Protein AF-A0A2S3Z6R8-F1 (afdb_monomer_lite)

Secondary structure (DSSP, 8-state):
--EEE-SSS-EEEEEE-TTT--EEEEEESSTTSS-EEEGGGGGGS-EE-GGGTTEEEETTEEEE-SSSSEEEEEE-SSS-EEEEETTSEEEEESSTTSS-PPPEE-TTEEEEEEETTEEEEEEES-TT-SEEEEEEE-TT--EE------EE----TT-EEEEE-TTS-EEEEETTEEEEESSTTSS--

Sequence (189 aa):
MAIYVADAAEMSMVTLDAVDCAPQLVTTFVAGDAWKAYPDRVTAEWYVDPATSNTVHTPVGDVVAPCVSVATLAAADNSSAAVLCIDASVVTTQDAGATWSAPAAVPGAAAIAATNEGFQVAVANPAGCVGISLVGVSQDGAVDATPRPCVDAIVGTGETALSASDDGMLWLWAGDRFARSADGGATWG

Radius of gyration: 16.3 Å; chains: 1; bounding box: 37×32×45 Å

Structure (mmCIF, N/CA/C/O backbone):
data_AF-A0A2S3Z6R8-F1
#
_entry.id   AF-A0A2S3Z6R8-F1
#
loop_
_atom_site.group_PDB
_atom_site.id
_atom_site.type_symbol
_atom_site.label_atom_id
_atom_site.label_alt_id
_atom_site.label_comp_id
_atom_site.label_asym_id
_atom_site.label_entity_id
_atom_site.label_seq_id
_atom_site.pdbx_PDB_ins_code
_atom_site.Cartn_x
_atom_site.Cartn_y
_atom_site.Cartn_z
_atom_site.occupancy
_atom_site.B_iso_or_equiv
_atom_site.auth_seq_id
_atom_site.auth_comp_id
_atom_site.auth_asym_id
_atom_site.auth_atom_id
_atom_site.pdbx_PDB_model_num
ATOM 1 N N . MET A 1 1 ? 4.816 -6.341 -4.403 1.00 55.88 1 MET A N 1
ATOM 2 C CA . MET A 1 1 ? 3.939 -6.592 -5.567 1.00 55.88 1 MET A CA 1
ATOM 3 C C . MET A 1 1 ? 3.014 -5.398 -5.693 1.00 55.88 1 MET A C 1
ATOM 5 O O . MET A 1 1 ? 2.341 -5.098 -4.718 1.00 55.88 1 MET A O 1
ATOM 9 N N . ALA A 1 2 ? 3.031 -4.705 -6.830 1.00 72.81 2 ALA A N 1
ATOM 10 C CA . ALA A 1 2 ? 2.123 -3.596 -7.109 1.00 72.81 2 ALA A CA 1
ATOM 11 C C . ALA A 1 2 ? 1.074 -4.062 -8.118 1.00 72.81 2 ALA A C 1
ATOM 13 O O . ALA A 1 2 ? 1.424 -4.679 -9.126 1.00 72.81 2 ALA A O 1
ATOM 14 N N . ILE A 1 3 ? -0.196 -3.824 -7.805 1.00 81.12 3 ILE A N 1
ATOM 15 C CA . ILE A 1 3 ? -1.347 -4.195 -8.625 1.00 81.12 3 ILE A CA 1
ATOM 16 C C . ILE A 1 3 ? -2.183 -2.938 -8.832 1.00 81.12 3 ILE A C 1
ATOM 18 O O . ILE A 1 3 ? -2.513 -2.256 -7.864 1.00 81.12 3 ILE A O 1
ATOM 22 N N . TYR A 1 4 ? -2.561 -2.684 -10.078 1.00 82.94 4 TYR A N 1
ATOM 23 C CA . TYR A 1 4 ? -3.460 -1.613 -10.476 1.00 82.94 4 TYR A CA 1
ATOM 24 C C . TYR A 1 4 ? -4.636 -2.200 -11.257 1.00 82.94 4 TYR A C 1
ATOM 26 O O . TYR A 1 4 ? -4.444 -2.942 -12.221 1.00 82.94 4 TYR A O 1
ATOM 34 N N . VAL A 1 5 ? -5.859 -1.883 -10.842 1.00 83.12 5 VAL A N 1
ATOM 35 C CA . VAL A 1 5 ? -7.086 -2.321 -11.516 1.00 83.12 5 VAL A CA 1
ATOM 36 C C . VAL A 1 5 ? -7.735 -1.088 -12.126 1.00 83.12 5 VAL A C 1
ATOM 38 O O . VAL A 1 5 ? -8.093 -0.170 -11.395 1.00 83.12 5 VAL A O 1
ATOM 41 N N . ALA A 1 6 ? -7.872 -1.067 -13.450 1.00 84.94 6 ALA A N 1
ATOM 42 C CA . ALA A 1 6 ? -8.540 0.028 -14.146 1.00 84.94 6 ALA A CA 1
ATOM 43 C C . ALA A 1 6 ? -10.053 -0.220 -14.207 1.00 84.94 6 ALA A C 1
ATOM 45 O O . ALA A 1 6 ? -10.848 0.658 -13.881 1.00 84.94 6 ALA A O 1
ATOM 46 N N . ASP A 1 7 ? -10.451 -1.436 -14.592 1.00 86.19 7 ASP A N 1
ATOM 47 C CA . ASP A 1 7 ? -11.844 -1.874 -14.624 1.00 86.19 7 ASP A CA 1
ATOM 48 C C . ASP A 1 7 ? -11.957 -3.413 -14.572 1.00 86.19 7 ASP A C 1
ATOM 50 O O . ASP A 1 7 ? -11.010 -4.122 -14.234 1.00 86.19 7 ASP A O 1
ATOM 54 N N . ALA A 1 8 ? -13.146 -3.952 -14.867 1.00 86.94 8 ALA A N 1
ATOM 55 C CA . ALA A 1 8 ? -13.414 -5.390 -14.815 1.00 86.94 8 ALA A CA 1
ATOM 56 C C . ALA A 1 8 ? -12.644 -6.222 -15.863 1.00 86.94 8 ALA A C 1
ATOM 58 O O . ALA A 1 8 ? -12.549 -7.441 -15.715 1.00 86.94 8 ALA A O 1
ATOM 59 N N . ALA A 1 9 ? -12.139 -5.603 -16.929 1.00 90.69 9 ALA A N 1
ATOM 60 C CA . ALA A 1 9 ? -11.399 -6.259 -18.002 1.00 90.69 9 ALA A CA 1
ATOM 61 C C . ALA A 1 9 ? -9.905 -5.901 -17.990 1.00 90.69 9 ALA A C 1
ATOM 63 O O . ALA A 1 9 ? -9.084 -6.744 -18.377 1.00 90.69 9 ALA A O 1
ATOM 64 N N . GLU A 1 10 ? -9.561 -4.689 -17.550 1.00 92.31 10 GLU A N 1
ATOM 65 C CA . GLU A 1 10 ? -8.201 -4.160 -17.549 1.00 92.31 10 GLU A CA 1
ATOM 66 C C . GLU A 1 10 ? -7.568 -4.093 -16.150 1.00 92.31 10 GLU A C 1
ATOM 68 O O . GLU A 1 10 ? -8.063 -3.446 -15.225 1.00 92.31 10 GLU A O 1
ATOM 73 N N . MET A 1 11 ? -6.411 -4.741 -16.022 1.00 92.81 11 MET A N 1
ATOM 74 C CA . MET A 1 11 ? -5.606 -4.790 -14.802 1.00 92.81 11 MET A CA 1
ATOM 75 C C . MET A 1 11 ? -4.131 -4.896 -15.173 1.00 92.81 11 MET A C 1
ATOM 77 O O . MET A 1 11 ? -3.769 -5.633 -16.092 1.00 92.81 11 MET A O 1
ATOM 81 N N . SER A 1 12 ? -3.280 -4.204 -14.422 1.00 92.56 12 SER A N 1
ATOM 82 C CA . SER A 1 12 ? -1.828 -4.276 -14.537 1.00 92.56 12 SER A CA 1
ATOM 83 C C . SER A 1 12 ? -1.184 -4.706 -13.223 1.00 92.56 12 SER A C 1
ATOM 85 O O . SER A 1 12 ? -1.697 -4.431 -12.139 1.00 92.56 12 SER A O 1
ATOM 87 N N . MET A 1 13 ? -0.045 -5.384 -13.308 1.00 92.62 13 MET A N 1
ATOM 88 C CA . MET A 1 13 ? 0.750 -5.763 -12.144 1.00 92.62 13 MET A CA 1
ATOM 89 C C . MET A 1 13 ? 2.241 -5.745 -12.459 1.00 92.62 13 MET A C 1
ATOM 91 O O . MET A 1 13 ? 2.654 -6.097 -13.565 1.00 92.62 13 MET A O 1
ATOM 95 N N . VAL A 1 14 ? 3.048 -5.351 -11.476 1.00 93.81 14 VAL A N 1
ATOM 96 C CA . VAL A 1 14 ? 4.508 -5.446 -11.563 1.00 93.81 14 VAL A CA 1
ATOM 97 C C . VAL A 1 14 ? 4.942 -6.850 -11.151 1.00 93.81 14 VAL A C 1
ATOM 99 O O . VAL A 1 14 ? 4.668 -7.294 -10.031 1.00 93.81 14 VAL A O 1
ATOM 102 N N . THR A 1 15 ? 5.632 -7.540 -12.055 1.00 93.00 15 THR A N 1
ATOM 103 C CA . THR A 1 15 ? 6.164 -8.897 -11.873 1.00 93.00 15 THR A CA 1
ATOM 104 C C . THR A 1 15 ? 7.656 -8.937 -12.183 1.00 93.00 15 THR A C 1
ATOM 106 O O . THR A 1 15 ? 8.213 -7.975 -12.703 1.00 93.00 15 THR A O 1
ATOM 109 N N . LEU A 1 16 ? 8.303 -10.066 -11.900 1.00 92.75 16 LEU A N 1
ATOM 110 C CA . LEU A 1 16 ? 9.662 -10.344 -12.364 1.00 92.75 16 LEU A CA 1
ATOM 111 C C . LEU A 1 16 ? 9.603 -11.233 -13.607 1.00 92.75 16 LEU A C 1
ATOM 113 O O . LEU A 1 16 ? 8.761 -12.131 -13.687 1.00 92.75 16 LEU A O 1
ATOM 117 N N . ASP A 1 17 ? 10.473 -10.982 -14.577 1.00 92.62 17 ASP A N 1
ATOM 118 C CA . ASP A 1 17 ? 10.659 -11.867 -15.722 1.00 92.62 17 ASP A CA 1
ATOM 119 C C . ASP A 1 17 ? 11.180 -13.248 -15.323 1.00 92.62 17 ASP A C 1
ATOM 121 O O . ASP A 1 17 ? 11.979 -13.401 -14.403 1.00 92.62 17 ASP A O 1
ATOM 125 N N . ALA A 1 18 ? 10.705 -14.276 -16.023 1.00 89.12 18 ALA A N 1
ATOM 126 C CA . ALA A 1 18 ? 11.029 -15.660 -15.700 1.00 89.12 18 ALA A CA 1
ATOM 127 C C . ALA A 1 18 ? 12.465 -16.060 -16.084 1.00 89.12 18 ALA A C 1
ATOM 129 O O . ALA A 1 18 ? 12.947 -17.092 -15.612 1.00 89.12 18 ALA A O 1
ATOM 130 N N . VAL A 1 19 ? 13.129 -15.304 -16.962 1.00 91.06 19 VAL A N 1
ATOM 131 C CA . VAL A 1 19 ? 14.466 -15.615 -17.482 1.00 91.06 19 VAL A CA 1
ATOM 132 C C . VAL A 1 19 ? 15.543 -14.854 -16.723 1.00 91.06 19 VAL A C 1
ATOM 134 O O . VAL A 1 19 ? 16.520 -15.467 -16.293 1.00 91.06 19 VAL A O 1
ATOM 137 N N . ASP A 1 20 ? 15.387 -13.540 -16.574 1.00 91.00 20 ASP A N 1
ATOM 138 C CA . ASP A 1 20 ? 16.417 -12.664 -16.000 1.00 91.00 20 ASP A CA 1
ATOM 139 C C . ASP A 1 20 ? 16.016 -11.998 -14.675 1.00 91.00 20 ASP A C 1
ATOM 141 O O . ASP A 1 20 ? 16.832 -11.290 -14.082 1.00 91.00 20 ASP A O 1
ATOM 145 N N . CYS A 1 21 ? 14.804 -12.268 -14.176 1.00 92.19 21 CYS A N 1
ATOM 146 C CA . CYS A 1 21 ? 14.237 -11.652 -12.977 1.00 92.19 21 CYS A CA 1
ATOM 147 C C . CYS A 1 21 ? 14.145 -10.119 -13.049 1.00 92.19 21 CYS A C 1
ATOM 149 O O . CYS A 1 21 ? 14.021 -9.481 -12.005 1.00 92.19 21 CYS A O 1
ATOM 151 N N . ALA A 1 22 ? 14.179 -9.513 -14.240 1.00 92.31 22 ALA A N 1
ATOM 152 C CA . ALA A 1 22 ? 13.995 -8.075 -14.378 1.00 92.31 22 ALA A CA 1
ATOM 153 C C . ALA A 1 22 ? 12.541 -7.682 -14.051 1.00 92.31 22 ALA A C 1
ATOM 155 O O . ALA A 1 22 ? 11.607 -8.372 -14.483 1.00 92.31 22 ALA A O 1
ATOM 156 N N . PRO A 1 23 ? 12.311 -6.577 -13.317 1.00 93.56 23 PRO A N 1
ATOM 157 C CA . PRO A 1 23 ? 10.972 -6.036 -13.130 1.00 93.56 23 PRO A CA 1
ATOM 158 C C . PRO A 1 23 ? 10.309 -5.702 -14.470 1.00 93.56 23 PRO A C 1
ATOM 160 O O . PRO A 1 23 ? 10.931 -5.136 -15.367 1.00 93.56 23 PRO A O 1
ATOM 163 N N . GLN A 1 24 ? 9.026 -6.022 -14.599 1.00 94.50 24 GLN A N 1
ATOM 164 C CA . GLN A 1 24 ? 8.210 -5.663 -15.754 1.00 94.50 24 GLN A CA 1
ATOM 165 C C . GLN A 1 24 ? 6.762 -5.410 -15.347 1.00 94.50 24 GLN A C 1
ATOM 167 O O . GLN A 1 24 ? 6.248 -6.027 -14.414 1.00 94.50 24 GLN A O 1
ATOM 172 N N . LEU A 1 25 ? 6.082 -4.535 -16.086 1.00 95.06 25 LEU A N 1
ATOM 173 C CA . LEU A 1 25 ? 4.636 -4.393 -15.996 1.00 95.06 25 LEU A CA 1
ATOM 174 C C . LEU A 1 25 ? 3.981 -5.411 -16.931 1.00 95.06 25 LEU A C 1
ATOM 176 O O . LEU A 1 25 ? 4.305 -5.457 -18.119 1.00 95.06 25 LEU A O 1
ATOM 180 N N . VAL A 1 26 ? 3.040 -6.201 -16.429 1.00 95.69 26 VAL A N 1
ATOM 181 C CA . VAL A 1 26 ? 2.172 -7.046 -17.256 1.00 95.69 26 VAL A CA 1
ATOM 182 C C . VAL A 1 26 ? 0.733 -6.576 -17.127 1.00 95.69 26 VAL A C 1
ATOM 184 O O . VAL A 1 26 ? 0.276 -6.256 -16.033 1.00 95.69 26 VAL A O 1
ATOM 187 N N . THR A 1 27 ? 0.015 -6.545 -18.245 1.00 95.25 27 THR 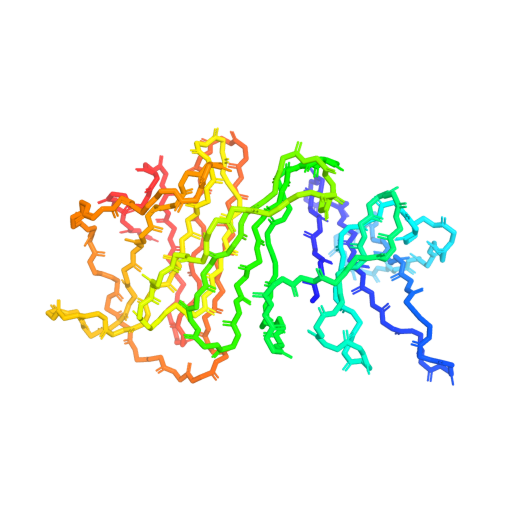A N 1
ATOM 188 C CA . THR A 1 27 ? -1.365 -6.054 -18.310 1.00 95.25 27 THR A CA 1
ATOM 189 C C . THR A 1 27 ? -2.255 -7.075 -19.004 1.00 95.25 27 THR A C 1
ATOM 191 O O . THR A 1 27 ? -1.878 -7.656 -20.029 1.00 95.25 27 THR A O 1
ATOM 194 N N . THR A 1 28 ? -3.450 -7.274 -18.460 1.00 95.31 28 THR A N 1
ATOM 195 C CA . THR A 1 28 ? -4.579 -7.925 -19.131 1.00 95.31 28 THR A CA 1
ATOM 196 C C . THR A 1 28 ? -5.554 -6.861 -19.621 1.00 95.31 28 THR A C 1
ATOM 198 O O . THR A 1 28 ? -5.743 -5.854 -18.953 1.00 95.31 28 THR A O 1
ATOM 201 N N . PHE A 1 29 ? -6.214 -7.128 -20.749 1.00 93.44 29 PHE A N 1
ATOM 202 C CA . PHE A 1 29 ? -7.373 -6.366 -21.247 1.00 93.44 29 PHE A CA 1
ATOM 203 C C . PHE A 1 29 ? -8.614 -7.261 -21.424 1.00 93.44 29 PHE A C 1
ATOM 205 O O . PHE A 1 29 ? -9.590 -6.880 -22.065 1.00 93.44 29 PHE A O 1
ATOM 212 N N . VAL A 1 30 ? -8.534 -8.500 -20.932 1.00 94.12 30 VAL A N 1
ATOM 213 C CA . VAL A 1 30 ? -9.538 -9.559 -21.093 1.00 94.12 30 VAL A CA 1
ATOM 214 C C . VAL A 1 30 ? -9.756 -10.307 -19.774 1.00 94.12 30 VAL A C 1
ATOM 216 O O . VAL A 1 30 ? -9.788 -11.531 -19.741 1.00 94.12 30 VAL A O 1
ATOM 219 N N . ALA A 1 31 ? -9.854 -9.565 -18.666 1.00 90.19 31 ALA A N 1
ATOM 220 C CA . ALA A 1 31 ? -10.185 -10.098 -17.338 1.00 90.19 31 ALA A CA 1
ATOM 221 C C . ALA A 1 31 ? -9.278 -11.257 -16.857 1.00 90.19 31 ALA A C 1
ATOM 223 O O . ALA A 1 31 ? -9.713 -12.148 -16.133 1.00 90.19 31 ALA A O 1
ATOM 224 N N . GLY A 1 32 ? -8.002 -11.244 -17.251 1.00 90.50 32 GLY A N 1
ATOM 225 C CA . GLY A 1 32 ? -6.991 -12.212 -16.829 1.00 90.50 32 GLY A CA 1
ATOM 226 C C . GLY A 1 32 ? -6.824 -13.423 -17.750 1.00 90.50 32 GLY A C 1
ATOM 227 O O . GLY A 1 32 ? -5.895 -14.200 -17.523 1.00 90.50 32 GLY A O 1
ATOM 228 N N . ASP A 1 33 ? -7.637 -13.565 -18.805 1.00 93.50 33 ASP A N 1
ATOM 229 C CA . ASP A 1 33 ? -7.542 -14.687 -19.759 1.00 93.50 33 ASP A CA 1
ATOM 230 C C . ASP A 1 33 ? -6.242 -14.664 -20.582 1.00 93.50 33 ASP A C 1
ATOM 232 O O . ASP A 1 33 ? -5.742 -15.704 -21.017 1.00 93.50 33 ASP A O 1
ATOM 236 N N . ALA A 1 34 ? -5.682 -13.474 -20.810 1.00 94.19 34 ALA A N 1
ATOM 237 C CA . ALA A 1 34 ? -4.421 -13.282 -21.509 1.00 94.19 34 ALA A CA 1
ATOM 238 C C . ALA A 1 34 ? -3.666 -12.070 -20.961 1.00 94.19 34 ALA A C 1
ATOM 240 O O . ALA A 1 34 ? -4.261 -11.061 -20.582 1.00 94.19 34 ALA A O 1
ATOM 241 N N . TRP A 1 35 ? -2.337 -12.164 -20.992 1.00 94.50 35 TRP A N 1
ATOM 242 C CA . TRP A 1 35 ? -1.432 -11.160 -20.445 1.00 94.50 35 TRP A CA 1
ATOM 243 C C . TRP A 1 35 ? -0.419 -10.723 -21.489 1.00 94.50 35 TRP A C 1
ATOM 245 O O . TRP A 1 35 ? 0.067 -11.527 -22.288 1.00 94.50 35 TRP A O 1
ATOM 255 N N . LYS A 1 36 ? -0.081 -9.438 -21.461 1.00 95.62 36 LYS A N 1
ATOM 256 C CA . LYS A 1 36 ? 0.970 -8.861 -22.287 1.00 95.62 36 LYS A CA 1
ATOM 257 C C . LYS A 1 36 ? 1.953 -8.088 -21.420 1.00 95.62 36 LYS A C 1
ATOM 259 O O . LYS A 1 36 ? 1.545 -7.304 -20.570 1.00 95.62 36 LYS A O 1
ATOM 264 N N . ALA A 1 37 ? 3.238 -8.301 -21.679 1.00 95.00 37 ALA A N 1
ATOM 265 C CA . ALA A 1 37 ? 4.321 -7.579 -21.034 1.00 95.00 37 ALA A CA 1
ATOM 266 C C . ALA A 1 37 ? 4.547 -6.197 -21.662 1.00 95.00 37 ALA A C 1
ATOM 268 O O . ALA A 1 37 ? 4.491 -6.028 -22.886 1.00 95.00 37 ALA A O 1
ATOM 269 N N . TYR A 1 38 ? 4.858 -5.234 -20.801 1.00 93.75 38 TYR A N 1
ATOM 270 C CA . TYR A 1 38 ? 5.246 -3.864 -21.109 1.00 93.75 38 TYR A CA 1
ATOM 271 C C . TYR A 1 38 ? 6.456 -3.458 -20.245 1.00 93.75 38 TYR A C 1
ATOM 273 O O . TYR A 1 38 ? 6.310 -2.619 -19.354 1.00 93.75 38 TYR A O 1
ATOM 281 N N . PRO A 1 39 ? 7.654 -4.026 -20.485 1.00 91.12 39 PRO A N 1
ATOM 282 C CA . PRO A 1 39 ? 8.836 -3.754 -19.661 1.00 91.12 39 PRO A CA 1
ATOM 283 C C . PRO A 1 39 ? 9.159 -2.259 -19.556 1.00 91.12 39 PRO A C 1
ATOM 285 O O . PRO A 1 39 ? 9.391 -1.758 -18.465 1.00 91.12 39 PRO A O 1
ATOM 288 N N . ASP A 1 40 ? 9.034 -1.516 -20.659 1.00 92.06 40 ASP A N 1
ATOM 289 C CA . ASP A 1 40 ? 9.305 -0.071 -20.699 1.00 92.06 40 ASP A CA 1
ATOM 290 C C . ASP A 1 40 ? 8.359 0.772 -19.823 1.00 92.06 40 ASP A C 1
ATOM 292 O O . ASP A 1 40 ? 8.631 1.944 -19.581 1.00 92.06 40 ASP A O 1
ATOM 296 N N . ARG A 1 41 ? 7.221 0.219 -19.378 1.00 92.50 41 ARG A N 1
ATOM 297 C CA . ARG A 1 41 ? 6.254 0.936 -18.530 1.00 92.50 41 ARG A CA 1
ATOM 298 C C . ARG A 1 41 ? 6.537 0.783 -17.042 1.00 92.50 41 ARG A C 1
ATOM 300 O O . ARG A 1 41 ? 6.052 1.597 -16.268 1.00 92.50 41 ARG A O 1
ATOM 307 N N . VAL A 1 42 ? 7.335 -0.212 -16.646 1.00 93.56 42 VAL A N 1
ATOM 308 C CA . VAL A 1 42 ? 7.620 -0.478 -15.228 1.00 93.56 42 VAL A CA 1
ATOM 309 C C . VAL A 1 42 ? 8.345 0.692 -14.554 1.00 93.56 42 VAL A C 1
ATOM 311 O O . VAL A 1 42 ? 8.209 0.884 -13.354 1.00 93.56 42 VAL A O 1
ATOM 314 N N . THR A 1 43 ? 9.057 1.515 -15.332 1.00 92.50 43 THR A N 1
ATOM 315 C CA . THR A 1 43 ? 9.844 2.655 -14.839 1.00 92.50 43 THR A CA 1
ATOM 316 C C . THR A 1 43 ? 9.006 3.805 -14.279 1.00 92.50 43 THR A C 1
ATOM 318 O O . THR A 1 43 ? 9.559 4.755 -13.738 1.00 92.50 43 THR A O 1
ATOM 321 N N . ALA A 1 44 ? 7.691 3.793 -14.511 1.00 91.81 44 ALA A N 1
ATOM 322 C CA . ALA A 1 44 ? 6.764 4.805 -14.010 1.00 91.81 44 ALA A CA 1
ATOM 323 C C . ALA A 1 44 ? 5.942 4.305 -12.810 1.00 91.81 44 ALA A C 1
ATOM 325 O O . ALA A 1 44 ? 5.079 5.033 -12.329 1.00 91.81 44 ALA A O 1
ATOM 326 N N . GLU A 1 45 ? 6.179 3.075 -12.352 1.00 94.06 45 GLU A N 1
ATOM 327 C CA . GLU A 1 45 ? 5.378 2.418 -11.322 1.00 94.06 45 GLU A CA 1
ATOM 328 C C . GLU A 1 45 ? 6.028 2.519 -9.943 1.00 94.06 45 GLU A C 1
ATOM 330 O O . GLU A 1 45 ? 7.235 2.692 -9.805 1.00 94.06 45 GLU A O 1
ATOM 335 N N . TRP A 1 46 ? 5.229 2.337 -8.897 1.00 9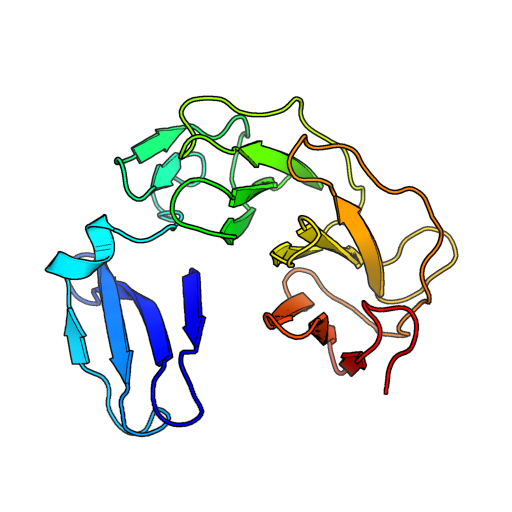6.00 46 TRP A N 1
ATOM 336 C CA . TRP A 1 46 ? 5.757 2.098 -7.558 1.00 96.00 46 TRP A CA 1
ATOM 337 C C . TRP A 1 46 ? 5.949 0.603 -7.337 1.00 96.00 46 TRP A C 1
ATOM 339 O O . TRP A 1 46 ? 4.993 -0.162 -7.450 1.00 96.00 46 TRP A O 1
ATOM 349 N N . TYR A 1 47 ? 7.148 0.156 -6.967 1.00 95.25 47 TYR A N 1
ATOM 350 C CA . TYR A 1 47 ? 7.360 -1.234 -6.555 1.00 95.25 47 TYR A CA 1
ATOM 351 C C . TYR A 1 47 ? 8.565 -1.393 -5.625 1.00 95.25 47 TYR A C 1
ATOM 353 O O . TYR A 1 47 ? 9.381 -0.496 -5.463 1.00 95.25 47 TYR A O 1
ATOM 361 N N . VAL A 1 48 ? 8.672 -2.563 -4.999 1.00 94.50 48 VAL A N 1
ATOM 362 C CA . VAL A 1 48 ? 9.864 -2.983 -4.249 1.00 94.50 48 VAL A CA 1
ATOM 363 C C . VAL A 1 48 ? 10.435 -4.193 -4.963 1.00 94.50 48 VAL A C 1
ATOM 365 O O . VAL A 1 48 ? 9.705 -5.161 -5.196 1.00 94.50 48 VAL A O 1
ATOM 368 N N . ASP A 1 49 ? 11.717 -4.130 -5.307 1.00 89.81 49 ASP A N 1
ATOM 369 C CA . ASP A 1 49 ? 12.457 -5.281 -5.808 1.00 89.81 49 ASP A CA 1
ATOM 370 C C . ASP A 1 49 ? 12.868 -6.166 -4.614 1.00 89.81 49 ASP A C 1
ATOM 372 O O . ASP A 1 49 ? 13.560 -5.695 -3.705 1.00 89.81 49 ASP A O 1
ATOM 376 N N . PRO A 1 50 ? 12.461 -7.449 -4.571 1.00 88.25 50 PRO A N 1
ATOM 377 C CA . PRO A 1 50 ? 12.872 -8.366 -3.510 1.00 88.25 50 PRO A CA 1
ATOM 378 C C . PRO A 1 50 ? 14.394 -8.522 -3.360 1.00 88.25 50 PRO A C 1
ATOM 380 O O . PRO A 1 50 ? 14.854 -8.883 -2.276 1.00 88.25 50 PRO A O 1
ATOM 383 N N . ALA A 1 51 ? 15.182 -8.263 -4.410 1.00 90.69 51 ALA A N 1
ATOM 384 C CA . ALA A 1 51 ? 16.644 -8.305 -4.359 1.00 90.69 51 ALA A CA 1
ATOM 385 C C . ALA A 1 51 ? 17.254 -7.125 -3.578 1.00 90.69 51 ALA A C 1
ATOM 387 O O . ALA A 1 51 ? 18.356 -7.249 -3.038 1.00 90.69 51 ALA A O 1
ATOM 388 N N . THR A 1 52 ? 16.540 -6.001 -3.480 1.00 93.06 52 THR A N 1
ATOM 389 C CA . THR A 1 52 ? 16.935 -4.782 -2.758 1.00 93.06 52 THR A CA 1
ATOM 390 C C . THR A 1 52 ? 15.797 -4.317 -1.851 1.00 93.06 52 THR A C 1
ATOM 392 O O . THR A 1 52 ? 15.277 -3.213 -1.971 1.00 93.06 52 THR A O 1
ATOM 395 N N . SER A 1 53 ? 15.416 -5.165 -0.893 1.00 93.94 53 SER A N 1
ATOM 396 C CA . SER A 1 53 ? 14.165 -5.029 -0.133 1.00 93.94 53 SER A CA 1
ATOM 397 C C . SER A 1 53 ? 13.996 -3.749 0.699 1.00 93.94 53 SER A C 1
ATOM 399 O O . SER A 1 53 ? 12.906 -3.508 1.205 1.00 93.94 53 SER A O 1
ATOM 401 N N . ASN A 1 54 ? 15.026 -2.918 0.872 1.00 95.56 54 ASN A N 1
ATOM 402 C CA . ASN A 1 54 ? 14.942 -1.604 1.528 1.00 95.56 54 ASN A CA 1
ATOM 403 C C . ASN A 1 54 ? 14.843 -0.421 0.544 1.00 95.56 54 ASN A C 1
ATOM 405 O O . ASN A 1 54 ? 14.817 0.736 0.964 1.00 95.56 54 ASN A O 1
ATOM 409 N N . THR A 1 55 ? 14.837 -0.702 -0.756 1.00 95.69 55 THR A N 1
ATOM 410 C CA . THR A 1 55 ? 14.754 0.279 -1.834 1.00 95.69 55 THR A CA 1
ATOM 411 C C . THR A 1 55 ? 13.387 0.176 -2.494 1.00 95.69 55 THR A C 1
ATOM 413 O O . THR A 1 55 ? 12.886 -0.913 -2.776 1.00 95.69 55 THR A O 1
ATOM 416 N N . VAL A 1 56 ? 12.774 1.330 -2.717 1.00 96.00 56 VAL A N 1
ATOM 417 C CA . VAL A 1 56 ? 11.499 1.471 -3.412 1.00 96.00 56 VAL A CA 1
ATOM 418 C C . VAL A 1 56 ? 11.795 2.086 -4.770 1.00 96.00 56 VAL A C 1
ATOM 420 O O . VAL A 1 56 ? 12.427 3.140 -4.847 1.00 96.00 56 VAL A O 1
ATOM 423 N N . HIS A 1 57 ? 11.342 1.435 -5.834 1.00 96.75 57 HIS A N 1
ATOM 424 C CA . HIS A 1 57 ? 11.247 2.075 -7.132 1.00 96.75 57 HIS A CA 1
ATOM 425 C C . HIS A 1 57 ? 10.057 3.028 -7.122 1.00 96.75 57 HIS A C 1
ATOM 427 O O . HIS A 1 57 ? 8.958 2.658 -6.698 1.00 96.75 57 HIS A O 1
ATOM 433 N N . THR A 1 58 ? 10.295 4.250 -7.574 1.00 96.12 58 THR A N 1
ATOM 434 C CA . THR A 1 58 ? 9.298 5.314 -7.674 1.00 96.12 58 THR A CA 1
ATOM 435 C C . THR A 1 58 ? 9.214 5.792 -9.122 1.00 96.12 58 THR A C 1
ATOM 437 O O . THR A 1 58 ? 10.154 5.568 -9.891 1.00 96.12 58 THR A O 1
ATOM 440 N N . PRO A 1 59 ? 8.183 6.572 -9.490 1.00 94.94 59 PRO A N 1
ATOM 441 C CA . PRO A 1 59 ? 8.093 7.173 -10.822 1.00 94.94 59 PRO A CA 1
ATOM 442 C C . PRO A 1 59 ? 9.255 8.116 -11.188 1.00 94.94 59 PRO A C 1
ATOM 444 O O . PRO A 1 59 ? 9.367 8.530 -12.343 1.00 94.94 59 PRO A O 1
ATOM 447 N N . VAL A 1 60 ? 10.109 8.491 -10.225 1.00 95.25 60 VAL A N 1
ATOM 448 C CA . VAL A 1 60 ? 11.312 9.314 -10.448 1.00 95.25 60 VAL A CA 1
ATOM 449 C C . VAL A 1 60 ? 12.624 8.537 -10.269 1.00 95.25 60 VAL A C 1
ATOM 451 O O . VAL A 1 60 ? 13.700 9.125 -10.396 1.00 95.25 60 VAL A O 1
ATOM 454 N N . GLY A 1 61 ? 12.552 7.226 -10.018 1.00 95.19 61 GLY A N 1
ATOM 455 C CA . GLY A 1 61 ? 13.692 6.328 -9.840 1.00 95.19 61 GLY A CA 1
ATOM 456 C C . GLY A 1 61 ? 13.747 5.657 -8.466 1.00 95.19 61 GLY A C 1
ATOM 457 O O . GLY A 1 61 ? 12.822 5.749 -7.661 1.00 95.19 61 GLY A O 1
ATOM 458 N N . ASP A 1 62 ? 14.852 4.963 -8.207 1.00 96.62 62 ASP A N 1
ATOM 459 C CA . ASP A 1 62 ? 15.049 4.198 -6.976 1.00 96.62 62 ASP A CA 1
ATOM 460 C C . ASP A 1 62 ? 15.418 5.097 -5.793 1.00 96.62 62 ASP A C 1
ATOM 462 O O . ASP A 1 62 ? 16.342 5.914 -5.869 1.00 96.62 62 ASP A O 1
ATOM 466 N N . VAL A 1 63 ? 14.739 4.895 -4.665 1.00 97.19 63 VAL A N 1
ATOM 467 C CA . VAL A 1 63 ? 14.996 5.603 -3.407 1.00 97.19 63 VAL A CA 1
ATOM 468 C C . VAL A 1 63 ? 15.078 4.621 -2.244 1.00 97.19 63 VAL A C 1
ATOM 470 O O . VAL A 1 63 ? 14.353 3.628 -2.179 1.00 97.19 63 VAL A O 1
ATOM 473 N N . VAL A 1 64 ? 15.955 4.902 -1.283 1.00 97.25 64 VAL A N 1
ATOM 474 C CA . VAL A 1 64 ? 16.043 4.107 -0.053 1.00 97.25 64 VAL A CA 1
ATOM 475 C C . VAL A 1 64 ? 14.924 4.546 0.887 1.00 97.25 64 VAL A C 1
ATOM 477 O O . VAL A 1 64 ? 14.895 5.701 1.315 1.00 97.25 64 VAL A O 1
ATOM 480 N N . ALA A 1 65 ? 14.020 3.629 1.228 1.00 95.94 65 ALA A N 1
ATOM 481 C CA . ALA A 1 65 ? 13.021 3.881 2.257 1.00 95.94 65 ALA A CA 1
ATOM 482 C C . ALA A 1 65 ? 13.692 3.883 3.644 1.00 95.94 65 ALA A C 1
ATOM 484 O O . ALA A 1 65 ? 14.653 3.139 3.864 1.00 95.94 65 ALA A O 1
ATOM 485 N N . PRO A 1 66 ? 13.198 4.668 4.617 1.00 95.69 66 PRO A N 1
ATOM 486 C CA . PRO A 1 66 ? 13.754 4.743 5.971 1.00 95.69 66 PRO A CA 1
ATOM 487 C C . PRO A 1 66 ? 13.364 3.513 6.814 1.00 95.69 66 PRO A C 1
ATOM 489 O O . PRO A 1 66 ? 12.774 3.623 7.886 1.00 95.69 66 PRO A O 1
ATOM 492 N N . CYS A 1 67 ? 13.692 2.323 6.314 1.00 94.50 67 CYS A N 1
ATOM 493 C CA . CYS A 1 67 ? 13.382 1.028 6.898 1.00 94.50 67 CYS A CA 1
ATOM 494 C C . CYS A 1 67 ? 14.512 0.027 6.624 1.00 94.50 67 CYS A C 1
ATOM 496 O O . CYS A 1 67 ? 15.259 0.160 5.654 1.00 94.50 67 CYS A O 1
ATOM 498 N N . VAL A 1 68 ? 14.640 -1.000 7.468 1.00 94.69 68 VAL A N 1
ATOM 499 C CA . VAL A 1 68 ? 15.598 -2.095 7.219 1.00 94.69 68 VAL A CA 1
ATOM 500 C C . VAL A 1 68 ? 15.153 -2.950 6.032 1.00 94.69 68 VAL A C 1
ATOM 502 O O . VAL A 1 68 ? 15.986 -3.440 5.279 1.00 94.69 68 VAL A O 1
ATOM 505 N N . SER A 1 69 ? 13.842 -3.141 5.884 1.00 96.31 69 SER A N 1
ATOM 506 C CA . SER A 1 69 ? 13.221 -3.864 4.781 1.00 96.31 69 SER A CA 1
ATOM 507 C C . SER A 1 69 ? 11.761 -3.441 4.668 1.00 96.31 69 SER A C 1
ATOM 509 O O . SER A 1 69 ? 11.050 -3.366 5.676 1.00 96.31 69 SER A O 1
ATOM 511 N N . VAL A 1 70 ? 11.314 -3.223 3.440 1.00 96.88 70 VAL A N 1
ATOM 512 C CA . VAL A 1 70 ? 9.923 -2.975 3.083 1.00 96.88 70 VAL A CA 1
ATOM 513 C C . VAL A 1 70 ? 9.186 -4.309 3.060 1.00 96.88 70 VAL A C 1
ATOM 515 O O . VAL A 1 70 ? 9.637 -5.263 2.427 1.00 96.88 70 VAL A O 1
ATOM 518 N N . ALA A 1 71 ? 8.060 -4.387 3.765 1.00 94.44 71 ALA A N 1
ATOM 519 C CA . ALA A 1 71 ? 7.148 -5.522 3.679 1.00 94.44 71 ALA A CA 1
ATOM 520 C C . ALA A 1 71 ? 6.198 -5.358 2.484 1.00 94.44 71 ALA A C 1
ATOM 522 O O . ALA A 1 71 ? 6.009 -6.287 1.701 1.00 94.44 71 ALA A O 1
ATOM 523 N N . THR A 1 72 ? 5.617 -4.167 2.326 1.00 94.38 72 THR A N 1
ATOM 524 C CA . THR A 1 72 ? 4.781 -3.793 1.178 1.00 94.38 72 THR A CA 1
ATOM 525 C C . THR A 1 72 ? 4.645 -2.266 1.092 1.00 94.38 72 THR A C 1
ATOM 527 O O . THR A 1 72 ? 5.102 -1.547 1.982 1.00 94.38 72 THR A O 1
ATOM 530 N N . LEU A 1 73 ? 4.009 -1.760 0.037 1.00 96.12 73 LEU A N 1
ATOM 531 C CA . LEU A 1 73 ? 3.706 -0.341 -0.142 1.00 96.12 73 LEU A CA 1
ATOM 532 C C . LEU A 1 73 ? 2.270 -0.139 -0.627 1.00 96.12 73 LEU A C 1
ATOM 534 O O . LEU A 1 73 ? 1.675 -1.038 -1.220 1.00 96.12 73 LEU A O 1
ATOM 538 N N . ALA A 1 74 ? 1.755 1.064 -0.410 1.00 96.50 74 ALA A N 1
ATOM 539 C CA . ALA A 1 74 ? 0.523 1.564 -0.992 1.00 96.50 74 ALA A CA 1
ATOM 540 C C . ALA A 1 74 ? 0.814 2.890 -1.699 1.00 96.50 74 ALA A C 1
ATOM 542 O O . ALA A 1 74 ? 1.123 3.887 -1.046 1.00 96.50 74 ALA A O 1
ATOM 543 N N . ALA A 1 75 ? 0.725 2.897 -3.026 1.00 95.31 75 ALA A N 1
ATOM 544 C CA . ALA A 1 75 ? 0.807 4.119 -3.815 1.00 95.31 75 ALA A CA 1
ATOM 545 C C . ALA A 1 75 ? -0.574 4.778 -3.872 1.00 95.31 75 ALA A C 1
ATOM 547 O O . ALA A 1 75 ? -1.558 4.108 -4.183 1.00 95.31 75 ALA A O 1
ATOM 548 N N . ALA A 1 76 ? -0.640 6.068 -3.552 1.00 94.06 76 ALA A N 1
ATOM 549 C CA . ALA A 1 76 ? -1.843 6.879 -3.727 1.00 94.06 76 ALA A CA 1
ATOM 550 C C . ALA A 1 76 ? -1.833 7.575 -5.096 1.00 94.06 76 ALA A C 1
ATOM 552 O O . ALA A 1 76 ? -2.851 7.622 -5.777 1.00 94.06 76 ALA A O 1
ATOM 553 N N . ASP A 1 77 ? -0.671 8.079 -5.515 1.00 93.44 77 ASP A N 1
ATOM 554 C CA . ASP A 1 77 ? -0.459 8.700 -6.822 1.00 93.44 77 ASP A CA 1
ATOM 555 C C . ASP A 1 77 ? 1.038 8.660 -7.206 1.00 93.44 77 ASP A C 1
ATOM 557 O O . ASP A 1 77 ? 1.840 7.963 -6.583 1.00 93.44 77 ASP A O 1
ATOM 561 N N . ASN A 1 78 ? 1.445 9.401 -8.243 1.00 94.94 78 ASN A N 1
ATOM 562 C CA . ASN A 1 78 ? 2.837 9.416 -8.720 1.00 94.94 78 ASN A CA 1
ATOM 563 C C . ASN A 1 78 ? 3.838 10.082 -7.752 1.00 94.94 78 ASN A C 1
ATOM 565 O O . ASN A 1 78 ? 5.047 9.967 -7.940 1.00 94.94 78 ASN A O 1
ATOM 569 N N . SER A 1 79 ? 3.352 10.806 -6.750 1.00 96.25 79 SER A N 1
ATOM 570 C CA . SER A 1 79 ? 4.131 11.522 -5.737 1.00 96.25 79 SER A CA 1
ATOM 571 C C . SER A 1 79 ? 3.904 10.993 -4.323 1.00 96.25 79 SER A C 1
ATOM 573 O O . SER A 1 79 ? 4.825 11.029 -3.509 1.00 96.25 79 SER A O 1
ATOM 575 N N . SER A 1 80 ? 2.715 10.468 -4.041 1.00 97.06 80 SER A N 1
ATOM 576 C CA . SER A 1 80 ? 2.292 10.092 -2.700 1.00 97.06 80 SER A CA 1
ATOM 577 C C . SER A 1 80 ? 2.238 8.581 -2.533 1.00 97.06 80 SER A C 1
ATOM 579 O O . SER A 1 80 ? 1.556 7.879 -3.283 1.00 97.06 80 SER A O 1
ATOM 581 N N . ALA A 1 81 ? 2.912 8.074 -1.505 1.00 97.56 81 ALA A N 1
ATOM 582 C CA . ALA A 1 81 ? 2.887 6.661 -1.151 1.00 97.56 81 ALA A CA 1
ATOM 583 C C . ALA A 1 81 ? 3.150 6.452 0.344 1.00 97.56 81 ALA A C 1
ATOM 585 O O . ALA A 1 81 ? 3.765 7.284 1.015 1.00 97.56 81 ALA A O 1
ATOM 586 N N . ALA A 1 82 ? 2.722 5.301 0.850 1.00 98.06 82 ALA A N 1
ATOM 587 C CA . ALA A 1 82 ? 3.106 4.793 2.155 1.00 98.06 82 ALA A CA 1
ATOM 588 C C . ALA A 1 82 ? 3.834 3.462 2.014 1.00 98.06 82 ALA A C 1
ATOM 590 O O . ALA A 1 82 ? 3.478 2.610 1.200 1.00 98.06 82 ALA A O 1
ATOM 591 N N . VAL A 1 83 ? 4.837 3.270 2.855 1.00 97.81 83 VAL A N 1
ATOM 592 C CA . VAL A 1 83 ? 5.617 2.045 2.966 1.00 97.81 83 VAL A CA 1
ATOM 593 C C . VAL A 1 83 ? 5.324 1.427 4.323 1.00 97.81 83 VAL A C 1
ATOM 595 O O . VAL A 1 83 ? 5.453 2.092 5.351 1.00 97.81 83 VAL A O 1
ATOM 598 N N . LEU A 1 84 ? 4.945 0.148 4.317 1.00 97.75 84 LEU A N 1
ATOM 599 C CA . LEU A 1 84 ? 4.876 -0.680 5.514 1.00 97.75 84 LEU A CA 1
ATOM 600 C C . LEU A 1 84 ? 6.196 -1.437 5.656 1.00 97.75 84 LEU A C 1
ATOM 602 O O . LEU A 1 84 ? 6.560 -2.262 4.813 1.00 97.75 84 LEU A O 1
ATOM 606 N N . CYS A 1 85 ? 6.907 -1.158 6.736 1.00 97.31 85 CYS A N 1
ATOM 607 C CA . CYS A 1 85 ? 8.177 -1.770 7.086 1.00 97.31 85 CYS A CA 1
ATOM 608 C C . CYS A 1 85 ? 7.966 -3.131 7.765 1.00 97.31 85 CYS A C 1
ATOM 610 O O . CYS A 1 85 ? 6.940 -3.378 8.401 1.00 97.31 85 CYS A O 1
ATOM 612 N N . ILE A 1 86 ? 8.973 -4.006 7.709 1.00 95.44 86 ILE A N 1
ATOM 613 C CA . ILE A 1 86 ? 8.911 -5.327 8.363 1.00 95.44 86 ILE A CA 1
ATOM 614 C C . ILE A 1 86 ? 8.829 -5.254 9.901 1.00 95.44 86 ILE A C 1
ATOM 616 O O . ILE A 1 86 ? 8.409 -6.210 10.546 1.00 95.44 86 ILE A O 1
ATOM 620 N N . ASP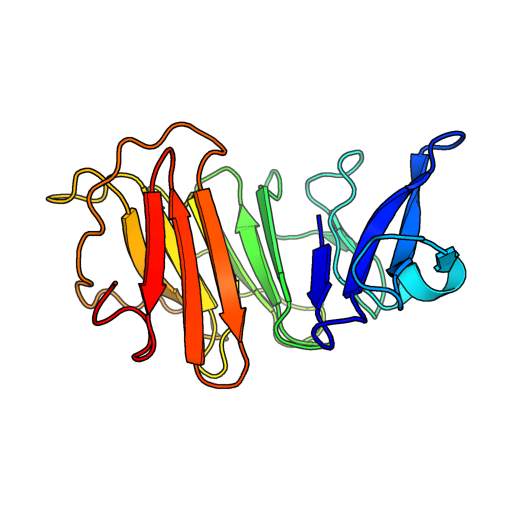 A 1 87 ? 9.216 -4.123 10.496 1.00 95.56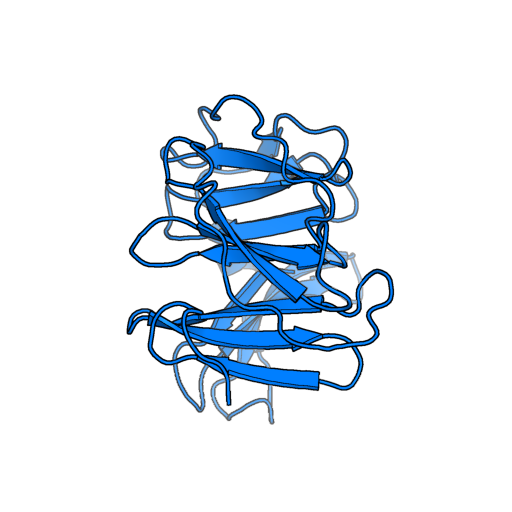 87 ASP A N 1
ATOM 621 C CA . ASP A 1 87 ? 9.109 -3.848 11.934 1.00 95.56 87 ASP A CA 1
ATOM 622 C C . ASP A 1 87 ? 7.745 -3.259 12.345 1.00 95.56 87 ASP A C 1
ATOM 624 O O . ASP A 1 87 ? 7.583 -2.805 13.478 1.00 95.56 87 ASP A O 1
ATOM 628 N N . ALA A 1 88 ? 6.764 -3.286 11.434 1.00 96.38 88 ALA A N 1
ATOM 629 C CA . ALA A 1 88 ? 5.424 -2.726 11.598 1.00 96.38 88 ALA A CA 1
ATOM 630 C C . ALA A 1 88 ? 5.391 -1.196 11.792 1.00 96.38 88 ALA A C 1
ATOM 632 O O . ALA A 1 88 ? 4.413 -0.647 12.309 1.00 96.38 88 ALA A O 1
ATOM 633 N N . SER A 1 89 ? 6.442 -0.487 11.371 1.00 97.69 89 SER A N 1
ATOM 634 C CA . SER A 1 89 ? 6.378 0.961 11.178 1.00 97.69 89 SER A CA 1
ATOM 635 C C . SER A 1 89 ? 5.826 1.322 9.796 1.00 97.69 89 SER A C 1
ATOM 637 O O . SER A 1 89 ? 5.991 0.583 8.826 1.00 97.69 89 SER A O 1
ATOM 639 N N . VAL A 1 90 ? 5.157 2.468 9.712 1.00 98.25 90 VAL A N 1
ATOM 640 C CA . VAL A 1 90 ? 4.685 3.066 8.463 1.00 98.25 90 VAL A CA 1
ATOM 641 C C . VAL A 1 90 ? 5.402 4.389 8.252 1.00 98.25 90 VAL A C 1
ATOM 643 O O . VAL A 1 90 ? 5.519 5.200 9.173 1.00 98.25 90 VAL A O 1
ATOM 646 N N . VAL A 1 91 ? 5.885 4.605 7.036 1.00 98.38 91 VAL A N 1
ATOM 647 C CA . VAL A 1 91 ? 6.501 5.863 6.598 1.00 98.38 91 VAL A CA 1
ATOM 648 C C . VAL A 1 91 ? 5.812 6.322 5.327 1.00 98.38 91 VAL A C 1
ATOM 650 O O . VAL A 1 91 ? 5.410 5.505 4.500 1.00 98.38 91 VAL A O 1
ATOM 653 N N . THR A 1 92 ? 5.644 7.629 5.186 1.00 98.44 92 THR A N 1
ATOM 654 C CA . THR A 1 92 ? 4.887 8.233 4.086 1.00 98.44 92 THR A CA 1
ATOM 655 C C . THR A 1 92 ? 5.756 9.221 3.327 1.00 98.44 92 THR A C 1
ATOM 657 O O . THR A 1 92 ? 6.703 9.779 3.885 1.00 98.44 92 THR A O 1
ATOM 660 N N . THR A 1 93 ? 5.448 9.417 2.054 1.00 98.31 93 THR A N 1
ATOM 661 C CA . THR A 1 93 ? 6.049 10.435 1.194 1.00 98.31 93 THR A CA 1
ATOM 662 C C . THR A 1 93 ? 4.953 11.114 0.381 1.00 98.31 93 THR A C 1
ATOM 664 O O . THR A 1 93 ? 3.917 10.504 0.110 1.00 98.31 93 THR A O 1
ATOM 667 N N . GLN A 1 94 ? 5.192 12.372 0.016 1.00 97.75 94 GLN A N 1
ATOM 668 C CA . GLN A 1 94 ? 4.343 13.198 -0.852 1.00 97.75 94 GLN A CA 1
ATOM 669 C C . GLN A 1 94 ? 5.162 13.816 -2.007 1.00 97.75 94 GLN A C 1
ATOM 671 O O . GLN A 1 94 ? 4.701 14.717 -2.703 1.00 97.75 94 GLN A O 1
ATOM 676 N N . ASP A 1 95 ? 6.410 13.375 -2.191 1.00 97.31 95 ASP A N 1
ATOM 677 C CA . ASP A 1 95 ? 7.365 13.915 -3.163 1.00 97.31 95 ASP A CA 1
ATOM 678 C C . ASP A 1 95 ? 8.173 12.811 -3.865 1.00 97.31 95 ASP A C 1
ATOM 680 O O . ASP A 1 95 ? 9.362 12.959 -4.152 1.00 97.31 95 ASP A O 1
ATOM 684 N N . ALA A 1 96 ? 7.500 11.695 -4.155 1.00 96.94 96 ALA A N 1
ATOM 685 C CA . ALA A 1 96 ? 8.056 10.520 -4.819 1.00 96.94 96 ALA A CA 1
ATOM 686 C C . ALA A 1 96 ? 9.282 9.938 -4.085 1.00 96.94 96 ALA A C 1
ATOM 688 O O . ALA A 1 96 ? 10.243 9.477 -4.696 1.00 96.94 96 ALA A O 1
ATOM 689 N N . GLY A 1 97 ? 9.254 9.977 -2.750 1.00 96.75 97 GLY A N 1
ATOM 690 C CA . GLY A 1 97 ? 10.287 9.420 -1.881 1.00 96.75 97 GLY A CA 1
ATOM 691 C C . GLY A 1 97 ? 11.546 10.276 -1.744 1.00 96.75 97 GLY A C 1
ATOM 692 O O . GLY A 1 97 ? 12.534 9.797 -1.180 1.00 96.75 97 GLY A O 1
ATOM 693 N N . ALA A 1 98 ? 11.532 11.527 -2.222 1.00 97.12 98 ALA A N 1
ATOM 694 C CA . ALA A 1 98 ? 12.625 12.470 -1.985 1.00 97.12 98 ALA A CA 1
ATOM 695 C C . ALA A 1 98 ? 12.739 12.831 -0.494 1.00 97.12 98 ALA A C 1
ATOM 697 O O . ALA A 1 98 ? 13.847 12.972 0.034 1.00 97.12 98 ALA A O 1
ATOM 698 N N . THR A 1 99 ? 11.607 12.918 0.202 1.00 97.31 99 THR A N 1
ATOM 699 C CA . THR A 1 99 ? 11.515 13.014 1.654 1.00 97.31 99 THR A CA 1
ATOM 700 C C . THR A 1 99 ? 10.505 12.012 2.207 1.00 97.31 99 THR A C 1
ATOM 702 O O . THR A 1 99 ? 9.572 11.571 1.534 1.00 97.31 99 THR A O 1
ATOM 705 N N . TRP A 1 100 ? 10.724 11.632 3.465 1.00 98.00 100 TRP A N 1
ATOM 706 C CA . TRP A 1 100 ? 9.883 10.687 4.189 1.00 98.00 100 TRP A CA 1
ATOM 707 C C . TRP A 1 100 ? 9.466 11.271 5.535 1.00 98.00 100 TRP A C 1
ATOM 709 O O . TRP A 1 100 ? 10.244 11.980 6.182 1.00 98.00 100 TRP A O 1
ATOM 719 N N . SER A 1 101 ? 8.255 10.939 5.976 1.00 97.94 101 SER A N 1
ATOM 720 C CA . SER A 1 101 ? 7.778 11.245 7.323 1.00 97.94 101 SER A CA 1
ATOM 721 C C . SER A 1 101 ? 8.622 10.547 8.395 1.00 97.94 101 SER A C 1
ATOM 723 O O . SER A 1 101 ? 9.366 9.598 8.132 1.00 97.94 101 SER A O 1
ATOM 725 N N . ALA A 1 102 ? 8.456 10.972 9.649 1.00 96.50 102 ALA A N 1
ATOM 726 C CA . ALA A 1 102 ? 8.925 10.166 10.770 1.00 96.50 102 ALA A CA 1
ATOM 727 C C . ALA A 1 102 ? 8.221 8.787 10.762 1.00 96.50 102 ALA A C 1
ATOM 729 O O . ALA A 1 102 ? 7.040 8.725 10.403 1.00 96.50 102 ALA A O 1
ATOM 730 N N . PRO A 1 103 ? 8.903 7.697 11.165 1.00 97.06 103 PRO A N 1
ATOM 731 C CA . PRO A 1 103 ? 8.275 6.385 11.272 1.00 97.06 103 PRO A CA 1
ATOM 732 C C . PRO A 1 103 ? 7.164 6.369 12.320 1.00 97.06 103 PRO A C 1
ATOM 734 O O . PRO A 1 103 ? 7.383 6.689 13.491 1.00 97.06 103 PRO A O 1
ATOM 737 N N . ALA A 1 104 ? 5.976 5.952 11.898 1.00 97.38 104 ALA A N 1
ATOM 738 C CA . ALA A 1 104 ? 4.816 5.767 12.748 1.00 97.38 104 ALA A CA 1
ATOM 739 C C . ALA A 1 104 ? 4.676 4.290 13.128 1.00 97.38 104 ALA A C 1
ATOM 741 O O . ALA A 1 104 ? 4.511 3.436 12.263 1.00 97.38 104 ALA A O 1
ATOM 742 N N . ALA A 1 105 ? 4.743 3.965 14.419 1.00 96.50 105 ALA A N 1
ATOM 743 C CA . ALA A 1 105 ? 4.590 2.586 14.874 1.00 96.50 105 ALA A CA 1
ATOM 744 C C . ALA A 1 105 ? 3.117 2.152 14.827 1.00 96.50 105 ALA A C 1
ATOM 746 O O . ALA A 1 105 ? 2.274 2.757 15.491 1.00 96.50 105 ALA A O 1
ATOM 747 N N . VAL A 1 106 ? 2.825 1.064 14.110 1.00 96.31 106 VAL A N 1
ATOM 748 C CA . VAL A 1 106 ? 1.495 0.443 14.050 1.00 96.31 106 VAL A CA 1
ATOM 749 C C . VAL A 1 106 ? 1.638 -1.044 14.405 1.00 96.31 106 VAL A C 1
ATOM 751 O O . VAL A 1 106 ? 1.708 -1.897 13.521 1.00 96.31 106 VAL A O 1
ATOM 754 N N . PRO A 1 107 ? 1.742 -1.393 15.703 1.00 94.06 107 PRO A N 1
ATOM 755 C CA . PRO A 1 107 ? 1.993 -2.768 16.126 1.00 94.06 107 PRO A CA 1
ATOM 756 C C . PRO A 1 107 ? 0.966 -3.746 15.550 1.00 94.06 107 PRO A C 1
ATOM 758 O O . PRO A 1 107 ? -0.233 -3.546 15.714 1.00 94.06 107 PRO A O 1
ATOM 761 N N . GLY A 1 108 ? 1.444 -4.810 14.902 1.00 94.44 108 GLY A N 1
ATOM 762 C CA . GLY A 1 108 ? 0.587 -5.808 14.255 1.00 94.44 108 GLY A CA 1
ATOM 763 C C . GLY A 1 108 ? 0.131 -5.439 12.840 1.00 94.44 108 GLY A C 1
ATOM 764 O O . GLY A 1 108 ? -0.693 -6.160 12.283 1.00 94.44 108 GLY A O 1
ATOM 765 N N . ALA A 1 109 ? 0.640 -4.354 12.246 1.00 96.62 109 ALA A N 1
ATOM 766 C CA . ALA A 1 109 ? 0.378 -4.017 10.849 1.00 96.62 109 ALA A CA 1
ATOM 767 C C . ALA A 1 109 ? 0.725 -5.187 9.914 1.00 96.62 109 ALA A C 1
ATOM 769 O O . ALA A 1 109 ? 1.845 -5.699 9.919 1.00 96.62 109 ALA A O 1
ATOM 770 N N . ALA A 1 110 ? -0.258 -5.605 9.121 1.00 96.25 110 ALA A N 1
ATOM 771 C CA . ALA A 1 110 ? -0.195 -6.780 8.259 1.00 96.25 110 ALA A CA 1
ATOM 772 C C . ALA A 1 110 ? -0.424 -6.444 6.777 1.00 96.25 110 ALA A C 1
ATOM 774 O O . ALA A 1 110 ? 0.122 -7.119 5.909 1.00 96.25 110 ALA A O 1
ATOM 775 N N . ALA A 1 111 ? -1.197 -5.396 6.481 1.00 96.94 111 ALA A N 1
ATOM 776 C CA . ALA A 1 111 ? -1.390 -4.875 5.129 1.00 96.94 111 ALA A CA 1
ATOM 777 C C . ALA A 1 111 ? -1.667 -3.367 5.163 1.00 96.94 111 ALA A C 1
ATOM 779 O O . ALA A 1 111 ? -2.055 -2.829 6.199 1.00 96.94 111 ALA A O 1
ATOM 780 N N . ILE A 1 112 ? -1.492 -2.693 4.029 1.00 97.50 112 ILE A N 1
ATOM 781 C CA . ILE A 1 112 ? -1.752 -1.259 3.868 1.00 97.50 112 ILE A CA 1
ATOM 782 C C . ILE A 1 112 ? -2.399 -1.001 2.506 1.00 97.50 112 ILE A C 1
ATOM 784 O O . ILE A 1 112 ? -2.053 -1.662 1.528 1.00 97.50 112 ILE A O 1
ATOM 788 N N . ALA A 1 113 ? -3.325 -0.048 2.450 1.00 96.81 113 ALA A N 1
ATOM 789 C CA . ALA A 1 113 ? -3.955 0.431 1.225 1.00 96.81 113 ALA A CA 1
ATOM 790 C C . ALA A 1 113 ? -4.032 1.962 1.232 1.00 96.81 113 ALA A C 1
ATOM 792 O O . ALA A 1 113 ? -4.223 2.570 2.288 1.00 96.81 113 ALA A O 1
ATOM 793 N N . ALA A 1 114 ? -3.891 2.577 0.060 1.00 95.88 114 ALA A N 1
ATOM 794 C CA . ALA A 1 114 ? -4.103 4.006 -0.120 1.00 95.88 114 ALA A CA 1
ATOM 795 C C . ALA A 1 114 ? -5.600 4.292 -0.235 1.00 95.88 114 ALA A C 1
ATOM 797 O O . ALA A 1 114 ? -6.337 3.507 -0.820 1.00 95.88 114 ALA A O 1
ATOM 798 N N . THR A 1 115 ? -6.045 5.407 0.327 1.00 94.31 115 THR A N 1
ATOM 799 C CA . THR A 1 115 ? -7.415 5.909 0.213 1.00 94.31 115 THR A CA 1
ATOM 800 C C . THR A 1 115 ? -7.379 7.401 -0.101 1.00 94.31 115 THR A C 1
ATOM 802 O O . THR A 1 115 ? -6.342 8.053 0.019 1.00 94.31 115 THR A O 1
ATOM 805 N N . ASN A 1 116 ? -8.530 7.989 -0.422 1.00 89.44 116 ASN A N 1
ATOM 806 C CA . ASN A 1 116 ? -8.625 9.438 -0.639 1.00 89.44 116 ASN A CA 1
ATOM 807 C C . ASN A 1 116 ? -8.292 10.281 0.607 1.00 89.44 116 ASN A C 1
ATOM 809 O O . ASN A 1 116 ? -8.057 11.480 0.489 1.00 89.44 116 ASN A O 1
ATOM 813 N N . GLU A 1 117 ? -8.302 9.678 1.798 1.00 86.88 117 GLU A N 1
ATOM 814 C CA . GLU A 1 117 ? -8.041 10.355 3.076 1.00 86.88 117 GLU A CA 1
ATOM 815 C C . GLU A 1 117 ? -6.606 10.118 3.591 1.00 86.88 117 GLU A C 1
ATOM 817 O O . GLU A 1 117 ? -6.230 10.636 4.644 1.00 86.88 117 GLU A O 1
ATOM 822 N N . GLY A 1 118 ? -5.795 9.339 2.867 1.00 95.19 118 GLY A N 1
ATOM 823 C CA . GLY A 1 118 ? -4.454 8.926 3.276 1.00 95.19 118 GLY A CA 1
ATOM 824 C C . GLY A 1 118 ? -4.264 7.428 3.078 1.00 95.19 118 GLY A C 1
ATOM 825 O O . GLY A 1 118 ? -4.314 6.930 1.957 1.00 95.19 118 GLY A O 1
ATOM 826 N N . PHE A 1 119 ? -4.030 6.701 4.165 1.00 97.38 119 PHE A N 1
ATOM 827 C CA . PHE A 1 119 ? -3.771 5.268 4.133 1.00 97.38 119 PHE A CA 1
ATOM 828 C C . PHE A 1 119 ? -4.551 4.546 5.228 1.00 97.38 119 PHE A C 1
ATOM 830 O O . PHE A 1 119 ? -4.769 5.072 6.320 1.00 97.38 119 PHE A O 1
ATOM 837 N N . GLN A 1 120 ? -4.953 3.314 4.944 1.00 97.19 120 GLN A N 1
ATOM 838 C CA . GLN A 1 120 ? -5.543 2.400 5.914 1.00 97.19 120 GLN A CA 1
ATOM 839 C C . GLN A 1 120 ? -4.606 1.219 6.113 1.00 97.19 120 GLN A C 1
ATOM 841 O O . GLN A 1 120 ? -4.132 0.623 5.147 1.00 97.19 120 GLN A O 1
ATOM 846 N N . VAL A 1 121 ? -4.349 0.877 7.370 1.00 97.62 121 VAL A N 1
ATOM 847 C CA . VAL A 1 121 ? -3.492 -0.236 7.771 1.00 97.62 121 VAL A CA 1
ATOM 848 C C . VAL A 1 121 ? -4.363 -1.306 8.411 1.00 97.62 121 VAL A C 1
ATOM 850 O O . VAL A 1 121 ? -5.046 -1.045 9.399 1.00 97.62 121 VAL A O 1
ATOM 853 N N . ALA A 1 122 ? -4.330 -2.518 7.866 1.00 97.31 122 ALA A N 1
ATOM 854 C CA . ALA A 1 122 ? -4.924 -3.682 8.504 1.00 97.31 122 ALA A CA 1
ATOM 855 C C . ALA A 1 122 ? -3.992 -4.171 9.615 1.00 97.31 122 ALA A C 1
ATOM 857 O O . ALA A 1 122 ? -2.840 -4.525 9.358 1.00 97.31 122 ALA A O 1
ATOM 858 N N . VAL A 1 123 ? -4.495 -4.194 10.845 1.00 96.88 123 VAL A N 1
ATOM 859 C CA . VAL A 1 123 ? -3.768 -4.611 12.043 1.00 96.88 123 VAL A CA 1
ATOM 860 C C . VAL A 1 123 ? -4.291 -5.959 12.506 1.00 96.88 123 VAL A C 1
ATOM 862 O O . VAL A 1 123 ? -5.479 -6.101 12.792 1.00 96.88 123 VAL A O 1
ATOM 865 N N . ALA A 1 124 ? -3.395 -6.937 12.599 1.00 95.94 124 ALA A N 1
ATOM 866 C CA . ALA A 1 124 ? -3.694 -8.280 13.061 1.00 95.94 124 ALA A CA 1
ATOM 867 C C . ALA A 1 124 ? -3.645 -8.382 14.588 1.00 95.94 124 ALA A C 1
ATOM 869 O O . ALA A 1 124 ? -2.673 -7.985 15.229 1.00 95.94 124 ALA A O 1
ATOM 870 N N . ASN A 1 125 ? -4.695 -8.975 15.151 1.00 93.94 125 ASN A N 1
ATOM 871 C CA . ASN A 1 125 ? -4.893 -9.234 16.573 1.00 93.94 125 ASN A CA 1
ATOM 872 C C . ASN A 1 125 ? -4.567 -8.035 17.491 1.00 93.94 125 ASN A C 1
ATOM 874 O O . ASN A 1 125 ? -3.810 -8.199 18.457 1.00 93.94 125 ASN A O 1
ATOM 878 N N . PRO A 1 126 ? -5.096 -6.821 17.220 1.00 93.44 126 PRO A N 1
ATOM 879 C CA . PRO A 1 126 ? -4.897 -5.700 18.125 1.00 93.44 126 PRO A CA 1
ATOM 880 C C . PRO A 1 126 ? -5.562 -5.979 19.478 1.00 93.44 126 PRO A C 1
ATOM 882 O O . PRO A 1 126 ? -6.411 -6.861 19.621 1.00 93.44 126 PRO A O 1
ATOM 885 N N . ALA A 1 127 ? -5.184 -5.215 20.502 1.00 91.06 127 ALA A N 1
ATOM 886 C CA . ALA A 1 127 ? -5.701 -5.414 21.851 1.00 91.06 127 ALA A CA 1
ATOM 887 C C . ALA A 1 127 ? -7.244 -5.410 21.877 1.00 91.06 127 ALA A C 1
ATOM 889 O O . ALA A 1 127 ? -7.879 -4.424 21.512 1.00 91.06 127 ALA A O 1
ATOM 890 N N . GLY A 1 128 ? -7.839 -6.517 22.333 1.00 90.31 128 GLY A N 1
ATOM 891 C CA . GLY A 1 128 ? -9.296 -6.681 22.404 1.00 90.31 128 GLY A CA 1
ATOM 892 C C . GLY A 1 128 ? -9.971 -7.174 21.117 1.00 90.31 128 GLY A C 1
ATOM 893 O O . GLY A 1 128 ? -11.196 -7.241 21.093 1.00 90.31 128 GLY A O 1
ATOM 894 N N . CYS A 1 129 ? -9.211 -7.549 20.085 1.00 94.12 129 CYS A N 1
ATOM 895 C CA . CYS A 1 129 ? -9.716 -8.088 18.821 1.00 94.12 129 CYS A CA 1
ATOM 896 C C . CYS A 1 129 ? -8.939 -9.354 18.430 1.00 94.12 129 CYS A C 1
ATOM 898 O O . CYS A 1 129 ? -7.710 -9.345 18.383 1.00 94.12 129 CYS A O 1
ATOM 900 N N . VAL A 1 130 ? -9.654 -10.445 18.143 1.00 94.69 130 VAL A N 1
ATOM 901 C CA . VAL A 1 130 ? -9.078 -11.672 17.565 1.00 94.69 130 VAL A CA 1
ATOM 902 C C . VAL A 1 130 ? -9.458 -11.695 16.090 1.00 94.69 130 VAL A C 1
ATOM 904 O O . VAL A 1 130 ? -10.540 -12.150 15.724 1.00 94.69 130 VAL A O 1
ATOM 907 N N . GLY A 1 131 ? -8.598 -11.121 15.256 1.00 95.62 131 GLY A N 1
ATOM 908 C CA . GLY A 1 131 ? -8.912 -10.837 13.861 1.00 95.62 131 GLY A CA 1
ATOM 909 C C . GLY A 1 131 ? -8.194 -9.601 13.353 1.00 95.62 131 GLY A C 1
ATOM 910 O O . GLY A 1 131 ? -7.048 -9.353 13.727 1.00 95.62 131 GLY A O 1
ATOM 911 N N . ILE A 1 132 ? -8.864 -8.832 12.499 1.00 97.06 132 ILE A 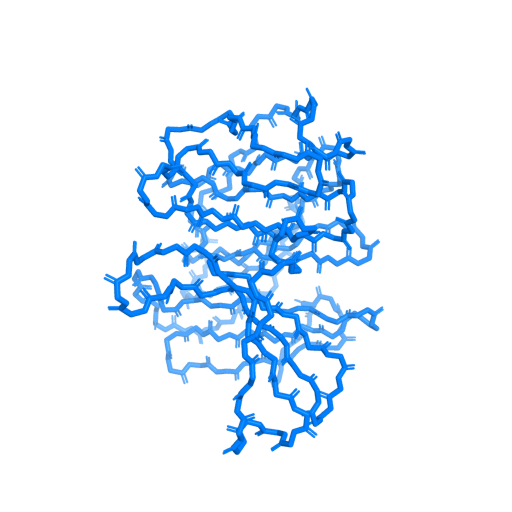N 1
ATOM 912 C CA . ILE A 1 132 ? -8.320 -7.606 11.911 1.00 97.06 132 ILE A CA 1
ATOM 913 C C . ILE A 1 132 ? -9.099 -6.387 12.398 1.00 97.06 132 ILE A C 1
ATOM 915 O O . ILE A 1 132 ? -10.326 -6.400 12.448 1.00 97.06 132 ILE A O 1
ATOM 919 N N . SER A 1 133 ? -8.390 -5.300 12.688 1.00 96.19 133 SER A N 1
ATOM 920 C CA . SER A 1 133 ? -8.976 -3.960 12.767 1.00 96.19 133 SER A CA 1
ATOM 921 C C . SER A 1 133 ? -8.195 -2.996 11.879 1.00 96.19 133 SER A C 1
ATOM 923 O O . SER A 1 133 ? -7.062 -3.291 11.500 1.00 96.19 133 SER A O 1
ATOM 925 N N . LEU A 1 134 ? -8.795 -1.863 11.522 1.00 96.56 134 LEU A N 1
ATOM 926 C CA . LEU A 1 134 ? -8.119 -0.844 10.722 1.00 96.56 134 LEU A CA 1
ATOM 927 C C . LEU A 1 134 ? -7.545 0.265 11.597 1.00 96.56 134 LEU A C 1
ATOM 929 O O . LEU A 1 134 ? -8.132 0.647 12.608 1.00 96.56 134 LEU A O 1
ATOM 933 N N . VAL A 1 135 ? -6.417 0.809 11.159 1.00 96.94 135 VAL A N 1
ATOM 934 C CA . VAL A 1 135 ? -5.809 2.027 11.690 1.00 96.94 135 VAL A CA 1
ATOM 935 C C . VAL A 1 135 ? -5.560 2.976 10.524 1.00 96.94 135 VAL A C 1
ATOM 937 O O . VAL A 1 135 ? -4.947 2.589 9.529 1.00 96.94 135 VAL A O 1
ATOM 940 N N . GLY A 1 136 ? -6.031 4.215 10.647 1.00 96.75 136 GLY A N 1
ATOM 941 C CA . GLY A 1 136 ? -5.765 5.254 9.657 1.00 96.75 136 GLY A CA 1
ATOM 942 C C . GLY A 1 136 ? -4.364 5.837 9.830 1.00 96.75 136 GLY A C 1
ATOM 943 O O . GLY A 1 136 ? -3.905 6.040 10.954 1.00 96.75 136 GLY A O 1
ATOM 944 N N . VAL A 1 137 ? -3.697 6.140 8.722 1.00 97.94 137 VAL A N 1
ATOM 945 C CA . VAL A 1 137 ? -2.447 6.907 8.689 1.00 97.94 137 VAL A CA 1
ATOM 946 C C . VAL A 1 137 ? -2.618 8.039 7.680 1.00 97.94 137 VAL A C 1
ATOM 948 O O . VAL A 1 137 ? -2.955 7.794 6.524 1.00 97.94 137 VAL A O 1
ATOM 951 N N . SER A 1 138 ? -2.423 9.287 8.105 1.00 96.88 138 SER A N 1
ATOM 952 C CA . SER A 1 138 ? -2.521 10.446 7.210 1.00 96.88 138 SER A CA 1
ATOM 953 C C . SER A 1 138 ? -1.345 10.509 6.227 1.00 96.88 138 SER A C 1
ATOM 955 O O . SER A 1 138 ? -0.324 9.849 6.419 1.00 96.88 138 SER A O 1
ATOM 957 N N . GLN A 1 139 ? -1.446 11.362 5.204 1.00 95.62 139 GLN A N 1
ATOM 958 C CA . GLN A 1 139 ? -0.346 11.610 4.256 1.00 95.62 139 GLN A CA 1
ATOM 959 C C . GLN A 1 139 ? 0.920 12.197 4.903 1.00 95.62 139 GLN A C 1
ATOM 961 O O . GLN A 1 139 ? 2.007 12.071 4.346 1.00 95.62 139 GLN A O 1
ATOM 966 N N . ASP A 1 140 ? 0.792 12.804 6.086 1.00 94.50 140 ASP A N 1
ATOM 967 C CA . ASP A 1 140 ? 1.918 13.324 6.874 1.00 94.50 140 ASP A CA 1
ATOM 968 C C . ASP A 1 140 ? 2.484 12.281 7.861 1.00 94.50 140 ASP A C 1
ATOM 970 O O . ASP A 1 140 ? 3.382 12.581 8.653 1.00 94.50 140 ASP A O 1
ATOM 974 N N . GLY A 1 141 ? 1.942 11.058 7.863 1.00 95.38 141 GLY A N 1
ATOM 975 C CA . GLY A 1 141 ? 2.360 9.967 8.744 1.00 95.38 141 GLY A CA 1
ATOM 976 C C . GLY A 1 141 ? 1.753 10.006 10.150 1.00 95.38 141 GLY A C 1
ATOM 977 O O . GLY A 1 141 ? 2.250 9.326 11.047 1.00 95.38 141 GLY A O 1
ATOM 978 N N . ALA A 1 142 ? 0.691 10.785 10.386 1.00 96.81 142 ALA A N 1
ATOM 979 C CA . ALA A 1 142 ? 0.004 10.795 11.678 1.00 96.81 142 ALA A CA 1
ATOM 980 C C . ALA A 1 142 ? -0.955 9.601 11.800 1.00 96.81 142 ALA A C 1
ATOM 982 O O . ALA A 1 142 ? -1.749 9.346 10.897 1.00 96.81 142 ALA A O 1
ATOM 983 N N . VAL A 1 143 ? -0.906 8.893 12.930 1.00 96.81 143 VAL A N 1
ATOM 984 C CA . VAL A 1 143 ? -1.758 7.723 13.200 1.00 96.81 143 VAL A CA 1
ATOM 985 C C . VAL A 1 143 ? -3.087 8.155 13.814 1.00 96.81 143 VAL A C 1
ATOM 987 O O . VAL A 1 143 ? -3.106 8.849 14.833 1.00 96.81 143 VAL A O 1
ATOM 990 N N . ASP A 1 144 ? -4.193 7.693 13.237 1.00 94.25 144 ASP A N 1
ATOM 991 C CA . ASP A 1 144 ? -5.525 7.799 13.826 1.00 94.25 144 ASP A CA 1
ATOM 992 C C . ASP A 1 144 ? -5.736 6.676 14.850 1.00 94.25 144 ASP A C 1
ATOM 994 O O . ASP A 1 144 ? -5.883 5.504 14.508 1.00 94.25 144 ASP A O 1
ATOM 998 N N . ALA A 1 145 ? -5.755 7.052 16.128 1.00 86.38 145 ALA A N 1
ATOM 999 C CA . ALA A 1 145 ? -5.965 6.132 17.244 1.00 86.38 145 ALA A CA 1
ATOM 1000 C C . ALA A 1 145 ? -7.451 5.838 1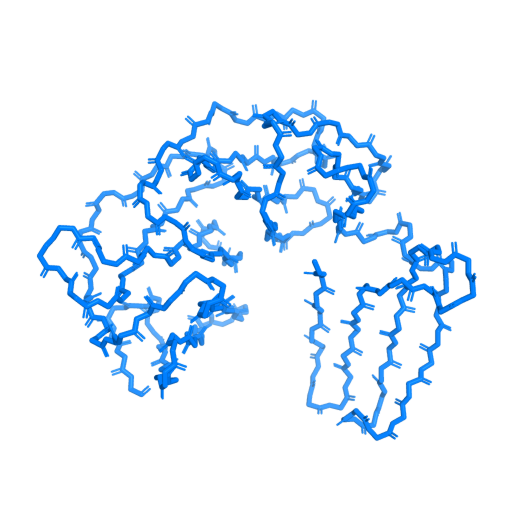7.527 1.00 86.38 145 ALA A C 1
ATOM 1002 O O . ALA A 1 145 ? -7.768 5.205 18.539 1.00 86.38 145 ALA A O 1
ATOM 1003 N N . THR A 1 146 ? -8.372 6.318 16.688 1.00 90.44 146 THR A N 1
ATOM 1004 C CA . THR A 1 146 ? -9.804 6.056 16.843 1.00 90.44 146 THR A CA 1
ATOM 1005 C C . THR A 1 146 ? -10.077 4.554 16.718 1.00 90.44 146 THR A C 1
ATOM 1007 O O . THR A 1 146 ? -9.745 3.961 15.691 1.00 90.44 146 THR A O 1
ATOM 1010 N N . PRO A 1 147 ? -10.704 3.914 17.724 1.00 87.12 147 PRO A N 1
ATOM 1011 C CA . PRO A 1 147 ? -11.022 2.494 17.651 1.00 87.12 147 PRO A CA 1
ATOM 1012 C C . PRO A 1 147 ? -11.920 2.171 16.453 1.00 87.12 147 PRO A C 1
ATOM 1014 O O . PRO A 1 147 ? -12.949 2.818 16.246 1.00 87.12 147 PRO A O 1
ATOM 1017 N N . ARG A 1 148 ? -11.551 1.137 15.696 1.00 93.38 148 ARG A N 1
ATOM 1018 C CA . ARG A 1 148 ? -12.331 0.603 14.575 1.00 93.38 148 ARG A CA 1
ATOM 1019 C C . ARG A 1 148 ? -12.938 -0.759 14.940 1.00 93.38 148 ARG A C 1
ATOM 1021 O O . ARG A 1 148 ? -12.469 -1.411 15.877 1.00 93.38 148 ARG A O 1
ATOM 1028 N N . PRO A 1 149 ? -13.998 -1.201 14.240 1.00 94.38 149 PRO A N 1
ATOM 1029 C CA . PRO A 1 149 ? -14.575 -2.523 14.454 1.00 94.38 149 PRO A CA 1
ATOM 1030 C C . PRO A 1 149 ? -13.537 -3.635 14.278 1.00 94.38 149 PRO A C 1
ATOM 1032 O O . PRO A 1 149 ? -12.562 -3.487 13.538 1.00 94.38 149 PRO A O 1
ATOM 1035 N N . CYS A 1 150 ? -13.777 -4.758 14.948 1.00 95.31 150 CYS A N 1
ATOM 1036 C CA . CYS A 1 150 ? -13.022 -5.985 14.742 1.00 95.31 150 CYS A CA 1
ATOM 1037 C C . CYS A 1 150 ? -13.726 -6.831 13.678 1.00 95.31 150 CYS A C 1
ATOM 1039 O O . CYS A 1 150 ? -14.932 -7.072 13.770 1.00 95.31 150 CYS A O 1
ATOM 1041 N N . VAL A 1 151 ? -12.974 -7.283 12.681 1.00 96.38 151 VAL A N 1
ATOM 1042 C CA . VAL A 1 151 ? -13.383 -8.346 11.766 1.00 96.38 151 VAL A CA 1
ATOM 1043 C C . VAL A 1 151 ? -12.804 -9.644 12.306 1.00 96.38 151 VAL A C 1
ATOM 1045 O O . VAL A 1 151 ? -11.605 -9.891 12.166 1.00 96.38 151 VAL A O 1
ATOM 1048 N N . ASP A 1 152 ? -13.653 -10.451 12.941 1.00 96.00 152 ASP A N 1
ATOM 1049 C CA . ASP A 1 152 ? -13.253 -11.725 13.542 1.00 96.00 152 ASP A CA 1
ATOM 1050 C C . ASP A 1 152 ? -12.681 -12.673 12.480 1.00 96.00 152 ASP A C 1
ATOM 1052 O O . ASP A 1 152 ? -13.378 -13.084 11.546 1.00 96.00 152 ASP A O 1
ATOM 1056 N N . ALA A 1 153 ? -11.416 -13.049 12.644 1.00 95.00 153 ALA A N 1
ATOM 1057 C CA . ALA A 1 153 ? -10.696 -13.933 11.736 1.00 95.00 153 ALA A CA 1
ATOM 1058 C C . ALA A 1 153 ? -9.537 -14.618 12.469 1.00 95.00 153 ALA A C 1
ATOM 1060 O O . ALA A 1 153 ? -8.950 -14.060 13.395 1.00 95.00 153 ALA A O 1
ATOM 1061 N N . ILE A 1 154 ? -9.169 -15.821 12.031 1.00 93.56 154 ILE A N 1
ATOM 1062 C CA . ILE A 1 154 ? -7.901 -16.436 12.432 1.00 93.56 154 ILE A CA 1
ATOM 1063 C C . ILE A 1 154 ? -6.897 -16.126 11.331 1.00 93.56 154 ILE A C 1
ATOM 1065 O O . ILE A 1 154 ? -7.069 -16.576 10.203 1.00 93.56 154 ILE A O 1
ATOM 1069 N N . VAL A 1 155 ? -5.882 -15.328 11.657 1.00 92.31 155 VAL A N 1
ATOM 1070 C CA . VAL A 1 155 ? -4.920 -14.809 10.679 1.00 92.31 155 VAL A CA 1
ATOM 1071 C C . VAL A 1 155 ? -3.506 -15.291 10.977 1.00 92.31 155 VAL A C 1
ATOM 1073 O O . VAL A 1 155 ? -2.995 -15.116 12.087 1.00 92.31 155 VAL A O 1
ATOM 1076 N N . GLY A 1 156 ? -2.871 -15.900 9.979 1.00 88.62 156 GLY A N 1
ATOM 1077 C CA . GLY A 1 156 ? -1.440 -16.168 9.939 1.00 88.62 156 GLY A CA 1
ATOM 1078 C C . GLY A 1 156 ? -0.640 -15.029 9.299 1.00 88.62 156 GLY A C 1
ATOM 1079 O O . GLY A 1 156 ? -1.174 -14.070 8.740 1.00 88.62 156 GLY A O 1
ATOM 1080 N N . THR A 1 157 ? 0.687 -15.137 9.366 1.00 86.81 157 THR A N 1
ATOM 1081 C CA . THR A 1 157 ? 1.593 -14.209 8.675 1.00 86.81 157 THR A CA 1
ATOM 1082 C C . THR A 1 157 ? 1.405 -14.307 7.162 1.00 86.81 157 THR A C 1
ATOM 1084 O O . THR A 1 157 ? 1.471 -15.397 6.602 1.00 86.81 157 THR A O 1
ATOM 1087 N N . GLY A 1 158 ? 1.213 -13.166 6.495 1.00 87.50 158 GLY A N 1
ATOM 1088 C CA . GLY A 1 158 ? 1.008 -13.112 5.043 1.00 87.50 158 GLY A CA 1
ATOM 1089 C C . GLY A 1 158 ? -0.402 -13.497 4.583 1.00 87.50 158 GLY A C 1
ATOM 1090 O O . GLY A 1 158 ? -0.666 -13.492 3.386 1.00 87.50 158 GLY A O 1
ATOM 1091 N N . GLU A 1 159 ? -1.322 -13.782 5.507 1.00 94.12 159 GLU A N 1
ATOM 1092 C CA . GLU A 1 159 ? -2.722 -14.113 5.205 1.00 94.12 159 GLU A CA 1
ATOM 1093 C C . GLU A 1 159 ? -3.640 -12.891 5.331 1.00 94.12 159 GLU A C 1
ATOM 1095 O O . GLU A 1 159 ? -4.800 -13.009 5.718 1.00 94.12 159 GLU A O 1
ATOM 1100 N N . THR A 1 160 ? -3.118 -11.688 5.093 1.00 95.75 160 THR A N 1
ATOM 1101 C CA . THR A 1 160 ? -3.898 -10.449 5.151 1.00 95.75 160 THR A CA 1
ATOM 1102 C C . THR A 1 160 ? -3.617 -9.596 3.928 1.00 95.75 160 THR A C 1
ATOM 1104 O O . THR A 1 160 ? -2.463 -9.322 3.608 1.00 95.75 160 THR A O 1
ATOM 1107 N N . ALA A 1 161 ? -4.677 -9.153 3.263 1.00 95.44 161 ALA A N 1
ATOM 1108 C CA . ALA A 1 161 ? -4.611 -8.173 2.191 1.00 95.44 161 ALA A CA 1
ATOM 1109 C C . ALA A 1 161 ? -5.729 -7.147 2.368 1.00 95.44 161 ALA A C 1
ATOM 1111 O O . ALA A 1 161 ? -6.852 -7.492 2.739 1.00 95.44 161 ALA A O 1
ATOM 1112 N N . LEU A 1 162 ? -5.411 -5.890 2.084 1.00 95.81 162 LEU A N 1
ATOM 1113 C CA . LEU A 1 162 ? -6.346 -4.777 2.115 1.00 95.81 162 LEU A CA 1
ATOM 1114 C C . LEU A 1 162 ? -6.279 -4.069 0.767 1.00 95.81 162 LEU A C 1
ATOM 1116 O O . LEU A 1 162 ? -5.194 -3.830 0.242 1.00 95.81 162 LEU A O 1
ATOM 1120 N N . SER A 1 163 ? -7.437 -3.739 0.217 1.00 94.19 163 SER A N 1
ATOM 1121 C CA . SER A 1 163 ? -7.562 -2.931 -0.989 1.00 94.19 163 SER A CA 1
ATOM 1122 C C . SER A 1 163 ? -8.652 -1.893 -0.782 1.00 94.19 163 SER A C 1
ATOM 1124 O O . SER A 1 163 ? -9.589 -2.111 -0.010 1.00 94.19 163 SER A O 1
ATOM 1126 N N . ALA A 1 164 ? -8.504 -0.769 -1.466 1.00 93.31 164 ALA A N 1
ATOM 1127 C CA . ALA A 1 164 ? -9.437 0.334 -1.448 1.00 93.31 164 ALA A CA 1
ATOM 1128 C C . ALA A 1 164 ? -9.672 0.825 -2.876 1.00 93.31 164 ALA A C 1
ATOM 1130 O O . ALA A 1 164 ? -8.784 0.714 -3.722 1.00 93.31 164 ALA A O 1
ATOM 1131 N N . SER A 1 165 ? -10.853 1.374 -3.124 1.00 89.81 165 SER A N 1
ATOM 1132 C CA . SER A 1 165 ? -11.179 2.103 -4.349 1.00 89.81 165 SER A CA 1
ATOM 1133 C C . SER A 1 165 ? -11.389 3.586 -4.074 1.00 89.81 165 SER A C 1
ATOM 1135 O O . SER A 1 165 ? -11.627 4.013 -2.941 1.00 89.81 165 SER A O 1
ATOM 1137 N N . ASP A 1 166 ? -11.368 4.366 -5.150 1.00 86.38 166 ASP A N 1
ATOM 1138 C CA . ASP A 1 166 ? -11.541 5.820 -5.125 1.00 86.38 166 ASP A CA 1
ATOM 1139 C C . ASP A 1 166 ? -12.923 6.268 -4.617 1.00 86.38 166 ASP A C 1
ATOM 1141 O O . ASP A 1 166 ? -13.104 7.427 -4.260 1.00 86.38 166 ASP A O 1
ATOM 1145 N N . ASP A 1 167 ? -13.925 5.388 -4.569 1.00 87.69 167 ASP A N 1
ATOM 1146 C CA . ASP A 1 167 ? -15.242 5.679 -3.983 1.00 87.69 167 ASP A CA 1
ATOM 1147 C C . ASP A 1 167 ? -15.328 5.349 -2.479 1.00 87.69 167 ASP A C 1
ATOM 1149 O O . ASP A 1 167 ? -16.381 5.527 -1.866 1.00 87.69 167 ASP A O 1
ATOM 1153 N N . GLY A 1 168 ? -14.220 4.915 -1.867 1.00 88.94 168 GLY A N 1
ATOM 1154 C CA . GLY A 1 168 ? -14.121 4.617 -0.437 1.00 88.94 168 GLY A CA 1
ATOM 1155 C C . GLY A 1 168 ? -14.525 3.193 -0.050 1.00 88.94 168 GLY A C 1
ATOM 1156 O O . GLY A 1 168 ? -14.573 2.884 1.145 1.00 88.94 168 GLY A O 1
ATOM 1157 N N . MET A 1 169 ? -14.799 2.317 -1.023 1.00 94.12 169 MET A N 1
ATOM 1158 C CA . MET A 1 169 ? -15.019 0.897 -0.756 1.00 94.12 169 MET A CA 1
ATOM 1159 C C . MET A 1 169 ? -13.709 0.234 -0.317 1.00 94.12 169 MET A C 1
ATOM 1161 O O . MET A 1 169 ? -12.655 0.460 -0.909 1.00 94.12 169 MET A O 1
ATOM 1165 N N . LEU A 1 170 ? -13.780 -0.614 0.707 1.00 95.38 170 LEU A N 1
ATOM 1166 C CA . LEU A 1 170 ? -12.667 -1.433 1.176 1.00 95.38 170 LEU A CA 1
ATOM 1167 C C . LEU A 1 170 ? -12.977 -2.916 1.000 1.00 95.38 170 LEU A C 1
ATOM 1169 O O . LEU A 1 170 ? -14.086 -3.380 1.290 1.00 95.38 170 LEU A O 1
ATOM 1173 N N . TRP A 1 171 ? -11.955 -3.670 0.609 1.00 96.31 171 TRP A N 1
ATOM 1174 C CA . TRP A 1 171 ? -11.951 -5.127 0.608 1.00 96.31 171 TRP A CA 1
ATOM 1175 C C . TRP A 1 171 ? -10.845 -5.624 1.521 1.00 96.31 171 TRP A C 1
ATOM 1177 O O . TRP A 1 171 ? -9.681 -5.253 1.366 1.00 96.31 171 TRP A O 1
ATOM 1187 N N . LEU A 1 172 ? -11.220 -6.488 2.454 1.00 96.69 172 LEU A N 1
ATOM 1188 C CA . LEU A 1 172 ? -10.314 -7.137 3.381 1.00 96.69 172 LEU A CA 1
ATOM 1189 C C . LEU A 1 172 ? -10.349 -8.640 3.135 1.00 96.69 172 LEU A C 1
ATOM 1191 O O . LEU A 1 172 ? -11.410 -9.264 3.176 1.00 96.69 172 LEU A O 1
ATOM 1195 N N . TRP A 1 173 ? -9.174 -9.221 2.941 1.00 96.94 173 TRP A N 1
ATOM 1196 C CA . TRP A 1 173 ? -8.962 -10.656 3.036 1.00 96.94 173 TRP A CA 1
ATOM 1197 C C . TRP A 1 173 ? -8.097 -10.946 4.261 1.00 96.94 173 TRP A C 1
ATOM 1199 O O . TRP A 1 173 ? -7.085 -10.278 4.469 1.00 96.94 173 TRP A O 1
ATOM 1209 N N . ALA A 1 174 ? -8.523 -11.898 5.086 1.00 95.88 174 ALA A N 1
ATOM 1210 C CA . ALA A 1 174 ? -7.917 -12.226 6.369 1.00 95.88 174 ALA A CA 1
ATOM 1211 C C . ALA A 1 174 ? -8.127 -13.717 6.681 1.00 95.88 174 ALA A C 1
ATOM 1213 O O . ALA A 1 174 ? -9.206 -14.112 7.123 1.00 95.88 174 ALA A O 1
ATOM 1214 N N . GLY A 1 175 ? -7.117 -14.555 6.436 1.00 94.38 175 GLY A N 1
ATOM 1215 C CA . GLY A 1 175 ? -7.226 -16.008 6.598 1.00 94.38 175 GLY A CA 1
ATOM 1216 C C . GLY A 1 175 ? -8.328 -16.598 5.708 1.00 94.38 175 GLY A C 1
ATOM 1217 O O . GLY A 1 175 ? -8.260 -16.538 4.479 1.00 94.38 175 GLY A O 1
ATOM 1218 N N . ASP A 1 176 ? -9.374 -17.149 6.324 1.00 92.56 176 ASP A N 1
ATOM 1219 C CA . ASP A 1 176 ? -10.563 -17.681 5.642 1.00 92.56 176 ASP A CA 1
ATOM 1220 C C . ASP A 1 176 ? -11.683 -16.644 5.439 1.00 92.56 176 ASP A C 1
ATOM 1222 O O . ASP A 1 176 ? -12.729 -16.953 4.858 1.00 92.56 176 ASP A O 1
ATOM 1226 N N . ARG A 1 177 ? -11.483 -15.406 5.902 1.00 94.62 177 ARG A N 1
ATOM 1227 C CA . ARG A 1 177 ? -12.465 -14.328 5.802 1.00 94.62 177 ARG A CA 1
ATOM 1228 C C . ARG A 1 177 ? -12.196 -13.419 4.622 1.00 94.62 177 ARG A C 1
ATOM 1230 O O . ARG A 1 177 ? -11.078 -12.978 4.379 1.00 94.62 177 ARG A O 1
ATOM 1237 N N . PHE A 1 178 ? -13.282 -13.083 3.940 1.00 96.06 178 PHE A N 1
ATOM 1238 C CA . PHE A 1 178 ? -13.353 -11.984 2.996 1.00 96.06 178 PHE A CA 1
ATOM 1239 C C . PHE A 1 178 ? -14.486 -11.066 3.437 1.00 96.06 178 PHE A C 1
ATOM 1241 O O . PHE A 1 178 ? -15.601 -11.540 3.663 1.00 96.06 178 PHE A O 1
ATOM 1248 N N . ALA A 1 179 ? -14.189 -9.783 3.592 1.00 96.00 179 ALA A N 1
ATOM 1249 C CA . ALA A 1 179 ? -15.122 -8.785 4.083 1.00 96.00 179 ALA A CA 1
ATOM 1250 C C . ALA A 1 179 ? -15.037 -7.515 3.243 1.00 96.00 179 ALA A C 1
ATOM 1252 O O . ALA A 1 179 ? -14.003 -7.183 2.657 1.00 96.00 179 ALA A O 1
ATOM 1253 N N . ARG A 1 180 ? -16.153 -6.799 3.193 1.00 96.75 180 ARG A N 1
ATOM 1254 C CA . ARG A 1 180 ? -16.320 -5.586 2.404 1.00 96.75 180 ARG A CA 1
ATOM 1255 C C . ARG A 1 180 ? -16.901 -4.472 3.252 1.00 96.75 180 ARG A C 1
ATOM 1257 O O . ARG A 1 180 ? -17.809 -4.719 4.039 1.00 96.75 180 ARG A O 1
ATOM 1264 N N . SER A 1 181 ? -16.419 -3.254 3.051 1.00 96.56 181 SER A N 1
ATOM 1265 C CA . SER A 1 181 ? -16.934 -2.065 3.726 1.00 96.56 181 SER A CA 1
ATOM 1266 C C . SER A 1 181 ? -17.185 -0.947 2.724 1.00 96.56 181 SER A C 1
ATOM 1268 O O . SER A 1 181 ? -16.321 -0.664 1.904 1.00 96.56 181 SER A O 1
ATOM 1270 N N . ALA A 1 182 ? -18.354 -0.313 2.811 1.00 95.25 182 ALA A N 1
ATOM 1271 C CA . ALA A 1 182 ? -18.737 0.837 1.986 1.00 95.25 182 ALA A CA 1
ATOM 1272 C C . ALA A 1 182 ? -18.671 2.172 2.756 1.00 95.25 182 ALA A C 1
ATOM 1274 O O . ALA A 1 182 ? -19.137 3.196 2.266 1.00 95.25 182 ALA A O 1
ATOM 1275 N N . ASP A 1 183 ? -18.156 2.154 3.987 1.00 92.38 183 ASP A N 1
ATOM 1276 C CA . ASP A 1 183 ? -18.141 3.287 4.918 1.00 92.38 183 ASP A CA 1
ATOM 1277 C C . ASP A 1 183 ? -16.762 3.476 5.575 1.00 92.38 183 ASP A C 1
ATOM 1279 O O . ASP A 1 183 ? -16.650 3.852 6.745 1.00 92.38 183 ASP A O 1
ATOM 1283 N N . GLY A 1 184 ? -15.693 3.191 4.823 1.00 89.56 184 GLY A N 1
ATOM 1284 C CA . GLY A 1 184 ? -14.316 3.388 5.286 1.00 89.56 184 GLY A CA 1
ATOM 1285 C C . GLY A 1 184 ? -13.934 2.486 6.464 1.00 89.56 184 GLY A C 1
ATOM 1286 O O . GLY A 1 184 ? -13.184 2.893 7.353 1.00 89.56 184 GLY A O 1
ATOM 1287 N N . GLY A 1 185 ? -14.485 1.272 6.511 1.00 92.06 185 GLY A N 1
ATOM 1288 C CA . GLY A 1 185 ? -14.199 0.262 7.529 1.00 92.06 185 GLY A CA 1
ATOM 1289 C C . GLY A 1 185 ? -14.978 0.433 8.831 1.00 92.06 185 GLY A C 1
ATOM 1290 O O . GLY A 1 185 ? -14.603 -0.180 9.833 1.00 92.06 185 GLY A O 1
ATOM 1291 N N . ALA A 1 186 ? -16.025 1.266 8.857 1.00 91.88 186 ALA A N 1
ATOM 1292 C CA . ALA A 1 186 ? -16.881 1.432 10.033 1.00 91.88 186 ALA A CA 1
ATOM 1293 C C . ALA A 1 186 ? -17.882 0.274 10.198 1.00 91.88 186 ALA A C 1
ATOM 1295 O O . ALA A 1 186 ? -18.252 -0.065 11.324 1.00 91.88 186 ALA A O 1
ATOM 1296 N N . THR A 1 187 ? -18.271 -0.379 9.105 1.00 94.12 187 THR A N 1
ATOM 1297 C CA . THR A 1 187 ? -19.030 -1.631 9.088 1.00 94.12 187 THR A CA 1
ATOM 1298 C C . THR A 1 187 ? -18.491 -2.587 8.024 1.00 94.12 187 THR A C 1
ATOM 1300 O O . THR A 1 187 ? -17.888 -2.166 7.038 1.00 94.12 187 THR A O 1
ATOM 1303 N N . TRP A 1 188 ? -18.694 -3.890 8.242 1.00 95.19 188 TRP A N 1
ATOM 1304 C CA . TRP A 1 188 ? -18.206 -4.961 7.369 1.00 95.19 188 TRP A CA 1
ATOM 1305 C C . TRP A 1 188 ? -19.317 -5.967 7.063 1.00 95.19 188 TRP A C 1
ATOM 1307 O O . TRP A 1 188 ? -20.069 -6.346 7.966 1.00 95.19 188 TRP A O 1
ATOM 1317 N N . GLY A 1 189 ? -19.396 -6.421 5.810 1.00 88.06 189 GLY A N 1
ATOM 1318 C CA . GLY A 1 189 ? -20.306 -7.479 5.353 1.00 88.06 189 GLY A CA 1
ATOM 1319 C C . GLY A 1 189 ? -19.773 -8.284 4.178 1.00 88.06 189 GLY A C 1
ATOM 1320 O O . GLY A 1 189 ? -18.574 -8.144 3.839 1.00 88.06 189 GLY A O 1
#

InterPro domains:
  IPR015943 WD40/YVTN repeat-like-containing domain superfamily [G3DSA:2.130.10.10] (4-189)

pLDDT: mean 93.84, std 4.55, range [55.88, 98.44]

Organism: NCBI:txid1259217

Foldseek 3Di:
DDKDDPDQFKIKDWFADPPPRQTWIWMGRGNPPDIDTDRVCRQQDWDARPVRQQWIRARVGIDGHPEPGFPTKEDPDRFWIWTQHPQQWIWITRGRRPDIADTDHDAQFQEKYAEPQGIKTWHDPDVPEHATFIWDAGNNGDIDPPGADHDHAHADRNQWYWYADHQLKIWIGGNPDIWIDNPNRNDID